Protein 4EEK (pdb70)

Sequence (229 aa):
DAPFDAVLFDLDGVLVESEGIIAQQVWQSSSVLAERGLHLDLTTEIAMYFTGQRFDGVLAYLAQQHDFVPPPDFLDVLETRFNAAMTGVTAIEEGAAETLRALRAAGVPFAIGSNSERRGRLHLLKLRRVAGLTELAGEHIYDPSWVGGRGKPHPDLYTFAAQQLGILPEERCVVIEDSVTGGAAGLAAGATLWGLLVPGHPHPDGAAALSSRLGAARVLTSHAEELRAALAEAGLLTPA

Solvent-accessible surface area: 10591 Å² total; per-residue (Å²): 187,67,46,16,57,0,0,0,0,9,0,44,4,0,0,0,11,4,21,18,37,50,2,82,11,16,43,30,0,0,29,104,53,56,28,138,14,85,74,107,39,0,11,122,103,2,28,92,79,178,58,97,18,0,60,61,29,0,47,140,94,56,138,35,122,18,50,138,60,4,78,91,33,3,96,92,74,45,116,73,21,27,95,42,3,74,35,2,148,26,0,29,70,0,0,117,21,0,113,95,56,62,14,53,19,0,0,0,2,70,14,96,102,40,148,0,77,52,16,4,147,47,15,51,1,70,138,31,2,28,170,72,8,6,2,21,71,100,24,79,52,117,10,17,72,76,39,38,0,0,57,36,0,0,112,76,31,68,30,117,22,103,77,0,0,0,0,1,4,10,48,62,1,0,23,0,0,55,67,10,36,8,41,1,10,0,0,22,14,96,84,45,39,30,72,48,39,49,58,38,0,60,203,60,40,13,71,86,35,1,72,39,2,62,71,0,52,59,2,0,10,140,15,67,24,21,118,98,154

Structure (mmCIF, N/CA/C/O backbone):
data_4EEK
#
_entry.id   4EEK
#
_cell.length_a   55.537
_cell.length_b   55.537
_cell.length_c   273.094
_cell.angle_alpha   90.00
_cell.angle_beta   90.00
_cell.angle_gamma   120.00
#
_symmetry.space_group_name_H-M   'P 65 2 2'
#
loop_
_entity.id
_entity.type
_entity.pdbx_description
1 polymer 'Beta-phosphoglucomutase-related protein'
2 non-polymer 'PHOSPHATE ION'
3 non-polymer 'SODIUM ION'
4 water water
#
loop_
_atom_site.group_PDB
_atom_site.id
_atom_site.type_symbol
_atom_site.label_atom_id
_atom_site.label_alt_id
_atom_site.label_comp_id
_atom_site.label_asym_id
_atom_site.label_entity_id
_atom_site.label_seq_id
_atom_site.pdbx_PDB_ins_code
_atom_site.Cartn_x
_atom_site.Cartn_y
_atom_site.Cartn_z
_atom_site.occupancy
_atom_site.B_iso_or_equiv
_atom_site.auth_seq_id
_atom_site.auth_comp_id
_atom_site.auth_asym_id
_atom_site.auth_atom_id
_atom_site.pdbx_PDB_model_num
ATOM 1 N N . ASP A 1 25 ? 6.922 17.767 -0.687 1.00 73.77 3 ASP A N 1
ATOM 2 C CA . ASP A 1 25 ? 5.793 16.790 -0.728 1.00 93.56 3 ASP A CA 1
ATOM 3 C C . ASP A 1 25 ? 4.511 17.359 -0.117 1.00 69.54 3 ASP A C 1
ATOM 4 O O . ASP A 1 25 ? 4.279 17.230 1.084 1.00 87.34 3 ASP A O 1
ATOM 9 N N . ALA A 1 26 ? 3.685 17.989 -0.946 1.00 66.82 4 ALA A N 1
ATOM 10 C CA . ALA A 1 26 ? 2.383 18.480 -0.505 1.00 36.92 4 ALA A CA 1
ATOM 11 C C . ALA A 1 26 ? 1.343 17.511 -1.051 1.00 30.90 4 ALA A C 1
ATOM 12 O O . ALA A 1 26 ? 1.071 17.520 -2.256 1.00 40.30 4 ALA A O 1
ATOM 14 N N . PRO A 1 27 ? 0.772 16.656 -0.174 1.00 42.84 5 PRO A N 1
ATOM 15 C CA . PRO A 1 27 ? -0.047 15.546 -0.692 1.00 47.41 5 PRO A CA 1
ATOM 16 C C . PRO A 1 27 ? -1.394 15.969 -1.292 1.00 49.40 5 PRO A C 1
ATOM 17 O O . PRO A 1 27 ? -1.842 15.347 -2.277 1.00 37.71 5 PRO A O 1
ATOM 21 N N . PHE A 1 28 ? -2.012 17.016 -0.722 1.00 37.62 6 PHE A N 1
ATOM 22 C CA . PHE A 1 28 ? -3.411 17.377 -1.046 1.00 27.38 6 PHE A CA 1
ATOM 23 C C . PHE A 1 28 ? -3.694 18.809 -1.473 1.00 29.60 6 PHE A C 1
ATOM 24 O O . PHE A 1 28 ? -3.096 19.767 -0.960 1.00 36.90 6 PHE A O 1
ATOM 32 N N . ASP A 1 29 ? -4.680 18.923 -2.356 1.00 26.61 7 ASP A N 1
ATOM 33 C CA . ASP A 1 29 ? -5.171 20.206 -2.859 1.00 25.07 7 ASP A CA 1
ATOM 34 C C . ASP A 1 29 ? -6.557 20.537 -2.277 1.00 42.35 7 ASP A C 1
ATOM 35 O O . ASP A 1 29 ? -7.034 21.669 -2.409 1.00 34.12 7 ASP A O 1
ATOM 40 N N . ALA A 1 30 ? -7.242 19.555 -1.681 1.00 26.18 8 ALA A N 1
ATOM 41 C CA . ALA A 1 30 ? -8.639 19.799 -1.281 1.00 21.03 8 ALA A CA 1
ATOM 42 C C . ALA A 1 30 ? -9.094 18.725 -0.300 1.00 20.20 8 ALA A C 1
ATOM 43 O O . ALA A 1 30 ? -8.465 17.642 -0.222 1.00 24.31 8 ALA A O 1
ATOM 45 N N . VAL A 1 31 ? -10.136 19.047 0.441 1.00 22.07 9 VAL A N 1
ATOM 46 C CA . VAL A 1 31 ? -10.705 18.094 1.425 1.00 21.06 9 VAL A CA 1
ATOM 47 C C . VAL A 1 31 ? -12.121 17.770 0.992 1.00 21.08 9 VAL A C 1
ATOM 48 O O . VAL A 1 31 ? -12.899 18.671 0.683 1.00 21.07 9 VAL A O 1
ATOM 52 N N . LEU A 1 32 ? -12.457 16.471 0.951 1.00 18.96 10 LEU A N 1
ATOM 53 C CA . LEU A 1 32 ? -13.830 16.071 0.669 1.00 20.03 10 LEU A CA 1
ATOM 54 C C . LEU A 1 32 ? -14.434 15.437 1.930 1.00 18.00 10 LEU A C 1
ATOM 55 O O . LEU A 1 32 ? -13.900 14.468 2.465 1.00 21.18 10 LEU A O 1
ATOM 60 N N . PHE A 1 33 ? -15.524 16.012 2.398 1.00 16.97 11 PHE A N 1
ATOM 61 C CA . PHE A 1 33 ? -16.157 15.605 3.671 1.00 20.71 11 PHE A CA 1
ATOM 62 C C . PHE A 1 33 ? -17.367 14.722 3.465 1.00 18.04 11 PHE A C 1
ATOM 63 O O . PHE A 1 33 ? -18.292 15.080 2.746 1.00 17.86 11 PHE A O 1
ATOM 71 N N . ASP A 1 34 ? -17.400 13.622 4.216 1.00 17.99 12 ASP A N 1
ATOM 72 C CA . ASP A 1 34 ? -18.660 12.965 4.541 1.00 17.93 12 ASP A CA 1
ATOM 73 C C . ASP A 1 34 ? -19.578 13.874 5.346 1.00 17.58 12 ASP A C 1
ATOM 74 O O . ASP A 1 34 ? -19.101 14.803 6.032 1.00 19.45 12 ASP A O 1
ATOM 79 N N . LEU A 1 35 ? -20.893 13.646 5.270 1.00 18.45 13 LEU A N 1
ATOM 80 C CA . LEU A 1 35 ? -21.816 14.392 6.128 1.00 17.54 13 LEU A CA 1
ATOM 81 C C . LEU A 1 35 ? -22.163 13.671 7.432 1.00 19.20 13 LEU A C 1
ATOM 82 O O . LEU A 1 35 ? -21.786 14.119 8.529 1.00 19.35 13 LEU A O 1
ATOM 87 N N . ASP A 1 36 ? -22.926 12.583 7.346 1.00 18.56 14 ASP A N 1
ATOM 88 C CA . ASP A 1 36 ? -23.422 11.911 8.542 1.00 17.74 14 ASP A CA 1
ATOM 89 C C . ASP A 1 36 ? -22.330 11.239 9.362 1.00 18.97 14 ASP A C 1
ATOM 90 O O . ASP A 1 36 ? -21.666 10.298 8.902 1.00 18.90 14 ASP A O 1
ATOM 95 N N . GLY A 1 37 ? -22.150 11.733 10.589 1.00 20.02 15 GLY A N 1
ATOM 96 C CA . GLY A 1 37 ? -21.151 11.185 11.495 1.00 20.28 15 GLY A CA 1
ATOM 97 C C . GLY A 1 37 ? -19.844 11.950 11.515 1.00 21.34 15 GLY A C 1
ATOM 98 O O . GLY A 1 37 ? -19.012 11.744 12.390 1.00 22.25 15 GLY A O 1
ATOM 99 N N . VAL A 1 38 ? -19.662 12.839 10.532 1.00 18.97 16 VAL A N 1
ATOM 100 C CA . VAL A 1 38 ? -18.399 13.577 10.378 1.00 19.22 16 VAL A CA 1
ATOM 101 C C . VAL A 1 38 ? -18.689 15.048 10.581 1.00 20.86 16 VAL A C 1
ATOM 102 O O . VAL A 1 38 ? -17.977 15.715 11.364 1.00 22.38 16 VAL A O 1
ATOM 106 N N . LEU A 1 39 ? -19.720 15.568 9.904 1.00 18.73 17 LEU A N 1
ATOM 107 C CA . LEU A 1 39 ? -20.136 16.971 10.150 1.00 18.05 17 LEU A CA 1
ATOM 108 C C . LEU A 1 39 ? -21.387 17.091 11.018 1.00 22.29 17 LEU A C 1
ATOM 109 O O . LEU A 1 39 ? -21.516 18.052 11.817 1.00 23.00 17 LEU A O 1
ATOM 114 N N . VAL A 1 40 ? -22.345 16.166 10.869 1.00 20.27 18 VAL A N 1
ATOM 115 C CA . VAL A 1 40 ? -23.554 16.224 11.671 1.00 21.47 18 VAL A CA 1
ATOM 116 C C . VAL A 1 40 ? -23.790 14.893 12.352 1.00 20.95 18 VAL A C 1
ATOM 117 O O . VAL A 1 40 ? -23.372 13.832 11.846 1.00 21.17 18 VAL A O 1
ATOM 121 N N . GLU A 1 41 ? -24.493 14.965 13.478 1.00 21.91 19 GLU A N 1
ATOM 122 C CA . GLU A 1 41 ? -24.839 13.758 14.237 1.00 25.31 19 GLU A CA 1
ATOM 123 C C . GLU A 1 41 ? -26.280 13.390 13.901 1.00 24.99 19 GLU A C 1
ATOM 124 O O . GLU A 1 41 ? -27.217 14.122 14.239 1.00 28.04 19 GLU A O 1
ATOM 130 N N . SER A 1 42 ? -26.449 12.298 13.150 1.00 25.07 20 SER A N 1
ATOM 131 C CA . SER A 1 42 ? -27.779 11.800 12.817 1.00 26.58 20 SER A CA 1
ATOM 132 C C . SER A 1 42 ? -27.989 10.332 13.258 1.00 25.90 20 SER A C 1
ATOM 133 O O . SER A 1 42 ? -29.094 9.976 13.620 1.00 29.73 20 SER A O 1
ATOM 136 N N . GLU A 1 43 ? -26.960 9.493 13.198 1.00 25.72 21 GLU A N 1
ATOM 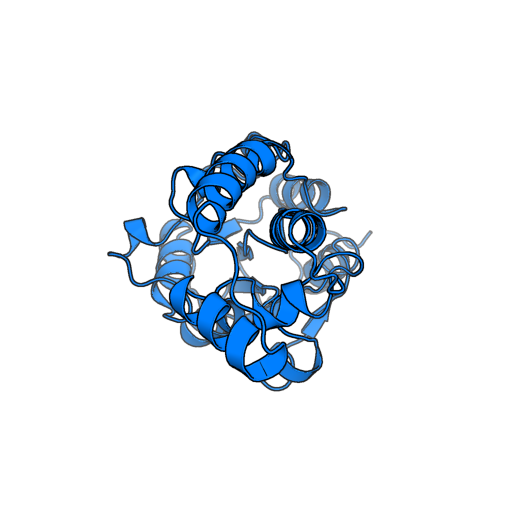137 C CA . GLU A 1 43 ? -27.166 8.031 13.430 1.00 22.77 21 GLU A CA 1
ATOM 138 C C . GLU A 1 43 ? -27.599 7.802 14.886 1.00 27.80 21 GLU A C 1
ATOM 139 O O . GLU A 1 43 ? -28.424 6.909 15.166 1.00 27.94 21 GLU A O 1
ATOM 145 N N . GLY A 1 44 ? -27.046 8.594 15.805 1.00 28.10 22 GLY A N 1
ATOM 146 C CA . GLY A 1 44 ? -27.418 8.471 17.226 1.00 34.05 22 GLY A CA 1
ATOM 147 C C . GLY A 1 44 ? -28.870 8.841 17.474 1.00 34.46 22 GLY A C 1
ATOM 148 O O . GLY A 1 44 ? -29.591 8.179 18.230 1.00 30.18 22 GLY A O 1
ATOM 149 N N . ILE A 1 45 ? -29.320 9.903 16.828 1.00 27.26 23 ILE A N 1
ATOM 150 C CA . ILE A 1 45 ? -30.716 10.340 16.914 1.00 26.38 23 ILE A CA 1
ATOM 151 C C . ILE A 1 45 ? -31.691 9.282 16.355 1.00 33.83 23 ILE A C 1
ATOM 152 O O . ILE A 1 45 ? -32.758 9.029 16.938 1.00 29.68 23 ILE A O 1
ATOM 157 N N . ILE A 1 46 ? -31.327 8.691 15.219 1.00 28.72 24 ILE A N 1
ATOM 158 C CA . ILE A 1 46 ? -32.157 7.665 14.587 1.00 25.14 24 ILE A CA 1
ATOM 159 C C . ILE A 1 46 ? -32.215 6.429 15.508 1.00 26.22 24 ILE A C 1
ATOM 160 O O . ILE A 1 46 ? -33.296 5.861 15.709 1.00 27.72 24 ILE A O 1
ATOM 165 N N . ALA A 1 47 ? -31.066 6.060 16.077 1.00 28.47 25 ALA A N 1
ATOM 166 C CA . ALA A 1 47 ? -30.994 4.911 17.006 1.00 26.97 25 ALA A CA 1
ATOM 167 C C . ALA A 1 47 ? -31.920 5.133 18.199 1.00 29.43 25 ALA A C 1
ATOM 168 O O . ALA A 1 47 ? -32.663 4.224 18.601 1.00 30.34 25 ALA A O 1
ATOM 170 N N . GLN A 1 48 ? -31.930 6.345 18.759 1.00 27.12 26 GLN A N 1
ATOM 171 C CA A GLN A 1 48 ? -32.829 6.655 19.873 0.50 27.19 26 GLN A CA 1
ATOM 172 C CA B GLN A 1 48 ? -32.819 6.625 19.873 0.50 27.04 26 GLN A CA 1
ATOM 173 C C . GLN A 1 48 ? -34.302 6.483 19.524 1.00 29.16 26 GLN A C 1
ATOM 174 O O . GLN A 1 48 ? -35.095 6.052 20.364 1.00 29.23 26 GLN A O 1
ATOM 185 N N . VAL A 1 49 ? -34.687 6.840 18.297 1.00 28.61 27 VAL A N 1
ATOM 186 C CA . VAL A 1 49 ? -36.078 6.664 17.866 1.00 26.08 27 VAL A CA 1
ATOM 187 C C . VAL A 1 49 ? -36.469 5.168 17.834 1.00 26.71 27 VAL A C 1
ATOM 188 O O . VAL A 1 49 ? -37.512 4.787 18.371 1.00 31.64 27 VAL A O 1
ATOM 192 N N . TRP A 1 50 ? -35.636 4.351 17.197 1.00 31.75 28 TRP A N 1
ATOM 193 C CA . TRP A 1 50 ? -35.847 2.891 17.205 1.00 27.09 28 TRP A CA 1
ATOM 194 C C . TRP A 1 50 ? -35.999 2.413 18.620 1.00 30.28 28 TRP A C 1
ATOM 195 O O . TRP A 1 50 ? -36.946 1.680 18.928 1.00 29.31 28 TRP A O 1
ATOM 206 N N . GLN A 1 51 ? -35.083 2.833 19.495 1.00 26.00 29 GLN A N 1
ATOM 207 C CA . GLN A 1 51 ? -35.038 2.332 20.880 1.00 26.75 29 GLN A CA 1
ATOM 208 C C . GLN A 1 51 ? -36.327 2.671 21.618 1.00 26.80 29 GLN A C 1
ATOM 209 O O . GLN A 1 51 ? -36.896 1.828 22.315 1.00 28.37 29 GLN A O 1
ATOM 215 N N . SER A 1 52 ? -36.827 3.896 21.453 1.00 28.45 30 SER A N 1
ATOM 216 C CA A SER A 1 52 ? -38.031 4.301 22.172 0.55 31.77 30 SER A CA 1
ATOM 217 C CA B SER A 1 52 ? -38.035 4.329 22.153 0.15 28.42 30 SER A CA 1
ATOM 218 C CA C SER A 1 52 ? -38.036 4.327 22.152 0.30 29.00 30 SER A CA 1
ATOM 219 C C . SER A 1 52 ? -39.300 3.690 21.586 1.00 27.41 30 SER A C 1
ATOM 220 O O . SER A 1 52 ? -40.168 3.244 22.327 1.00 31.26 30 SER A O 1
ATOM 227 N N . VAL A 1 53 ? -39.406 3.638 20.266 1.00 31.52 31 VAL A N 1
ATOM 228 C CA . VAL A 1 53 ? -40.598 3.035 19.681 1.00 28.92 31 VAL A CA 1
ATOM 229 C C . VAL A 1 53 ? -40.692 1.552 20.091 1.00 34.91 31 VAL A C 1
ATOM 230 O O . VAL A 1 53 ? -41.767 1.066 20.467 1.00 32.10 31 VAL A O 1
ATOM 234 N N . LEU A 1 54 ? -39.567 0.850 20.046 1.00 31.36 32 LEU A N 1
ATOM 235 C CA . LEU A 1 54 ? -39.547 -0.571 20.459 1.00 25.92 32 LEU A CA 1
ATOM 236 C C . LEU A 1 54 ? -39.832 -0.722 21.944 1.00 27.85 32 LEU A C 1
ATOM 237 O O . LEU A 1 54 ? -40.607 -1.618 22.316 1.00 28.75 32 LEU A O 1
ATOM 242 N N . ALA A 1 55 ? -39.221 0.127 22.785 1.00 26.42 33 ALA A N 1
ATOM 243 C CA . ALA A 1 55 ? -39.366 0.020 24.247 1.00 29.72 33 ALA A CA 1
ATOM 244 C C . ALA A 1 55 ? -40.830 0.178 24.629 1.00 34.13 33 ALA A C 1
ATOM 245 O O . ALA A 1 55 ? -41.346 -0.544 25.493 1.00 35.38 33 ALA A O 1
ATOM 247 N N . GLU A 1 56 ? -41.506 1.110 23.964 1.00 35.00 34 GLU A N 1
ATOM 248 C CA . GLU A 1 56 ? -42.921 1.328 24.234 1.00 35.92 34 GLU A CA 1
ATOM 249 C C . GLU A 1 56 ? -43.730 0.075 23.951 1.00 39.82 34 GLU A C 1
ATOM 250 O O . GLU A 1 56 ? -44.787 -0.122 24.544 1.00 37.78 34 GLU A O 1
ATOM 256 N N . ARG A 1 57 ? -43.220 -0.763 23.050 1.00 31.77 35 ARG A N 1
ATOM 257 C CA . ARG A 1 57 ? -43.929 -1.963 22.613 1.00 29.84 35 ARG A CA 1
ATOM 258 C C . ARG A 1 57 ? -43.378 -3.249 23.228 1.00 27.44 35 ARG A C 1
ATOM 259 O O . ARG A 1 57 ? -43.736 -4.348 22.804 1.00 36.09 35 ARG A O 1
ATOM 267 N N . GLY A 1 58 ? -42.558 -3.080 24.256 1.00 30.65 36 GLY A N 1
ATOM 268 C CA . GLY A 1 58 ? -42.160 -4.197 25.097 1.00 35.69 36 GLY A CA 1
ATOM 269 C C . GLY A 1 58 ? -40.733 -4.657 24.924 1.00 31.00 36 GLY A C 1
ATOM 270 O O . GLY A 1 58 ? -40.209 -5.350 25.793 1.00 27.53 36 GLY A O 1
ATOM 271 N N . LEU A 1 59 ? -40.081 -4.275 23.824 1.00 27.11 37 LEU A N 1
ATOM 272 C CA . LEU A 1 59 ? -38.714 -4.761 23.604 1.00 23.14 37 LEU A CA 1
ATOM 273 C C . LEU A 1 59 ? -37.691 -3.664 23.882 1.00 28.57 37 LEU A C 1
ATOM 274 O O . LEU A 1 59 ? -37.733 -2.585 23.276 1.00 27.40 37 LEU A O 1
ATOM 279 N N . HIS A 1 60 ? -36.773 -3.973 24.777 1.00 22.49 38 HIS A N 1
ATOM 280 C CA . HIS A 1 60 ? -35.758 -3.033 25.283 1.00 23.82 38 HIS A CA 1
ATOM 281 C C . HIS A 1 60 ? -34.378 -3.399 24.846 1.00 24.18 38 HIS A C 1
ATOM 282 O O . HIS A 1 60 ? -33.756 -4.290 25.411 1.00 24.42 38 HIS A O 1
ATOM 289 N N . LEU A 1 61 ? -33.884 -2.712 23.805 1.00 24.11 39 LEU A N 1
ATOM 290 C CA . LEU A 1 61 ? -32.541 -2.976 23.273 1.00 22.46 39 LEU A CA 1
ATOM 291 C C . LEU A 1 61 ? -31.621 -1.811 23.552 1.00 23.81 39 LEU A C 1
ATOM 292 O O . LEU A 1 61 ? -32.095 -0.680 23.665 1.00 28.88 39 LEU A O 1
ATOM 297 N N . ASP A 1 62 ? -30.328 -2.083 23.602 1.00 22.81 40 ASP A N 1
ATOM 298 C CA . ASP A 1 62 ? -29.369 -1.001 23.857 1.00 24.32 40 ASP A CA 1
ATOM 299 C C . ASP A 1 62 ? -29.029 -0.300 22.559 1.00 29.53 40 ASP A C 1
ATOM 300 O O . ASP A 1 62 ? -29.148 -0.858 21.459 1.00 25.66 40 ASP A O 1
ATOM 305 N N . LEU A 1 63 ? -28.639 0.965 22.694 1.00 24.09 41 LEU A N 1
ATOM 306 C CA . LEU A 1 63 ? -28.367 1.792 21.543 1.00 24.41 41 LEU A CA 1
ATOM 307 C C . LEU A 1 63 ? -27.229 1.282 20.674 1.00 25.70 41 LEU A C 1
ATOM 308 O O . LEU A 1 63 ? -27.225 1.549 19.475 1.00 30.09 41 LEU A O 1
ATOM 313 N N . THR A 1 64 ? -26.264 0.567 21.225 1.00 27.82 42 THR A N 1
ATOM 314 C CA A THR A 1 64 ? -25.190 0.039 20.383 0.50 31.06 42 THR A CA 1
ATOM 315 C CA B THR A 1 64 ? -25.181 0.013 20.400 0.50 29.67 42 THR A CA 1
ATOM 316 C C . THR A 1 64 ? -25.698 -1.074 19.461 1.00 26.58 42 THR A C 1
ATOM 317 O O . THR A 1 64 ? -25.360 -1.108 18.282 1.00 25.86 42 THR A O 1
ATOM 324 N N . GLU A 1 65 ? -26.515 -1.980 19.988 1.00 25.73 43 GLU A N 1
ATOM 325 C CA . GLU A 1 65 ? -27.125 -2.978 19.110 1.00 22.61 43 GLU A CA 1
ATOM 326 C C . GLU A 1 65 ? -27.953 -2.337 18.007 1.00 24.45 43 GLU A C 1
ATOM 327 O O . GLU A 1 65 ? -27.903 -2.758 16.828 1.00 21.86 43 GLU A O 1
ATOM 333 N N . ILE A 1 66 ? -28.757 -1.333 18.366 1.00 22.19 44 ILE A N 1
ATOM 334 C CA . ILE A 1 66 ? -29.595 -0.663 17.391 1.00 21.69 44 ILE A CA 1
ATOM 335 C C . ILE A 1 66 ? -28.731 0.038 16.330 1.00 18.59 44 ILE A C 1
ATOM 336 O O . ILE A 1 66 ? -28.965 -0.097 15.133 1.00 21.72 44 ILE A O 1
ATOM 341 N N . ALA A 1 67 ? -27.732 0.781 16.777 1.00 25.29 45 ALA A N 1
ATOM 342 C CA . ALA A 1 67 ? -26.884 1.457 15.798 1.00 29.68 45 ALA A CA 1
ATOM 343 C C . ALA A 1 67 ? -26.217 0.443 14.865 1.00 25.04 45 ALA A C 1
ATOM 344 O O . ALA A 1 67 ? -26.170 0.644 13.647 1.00 28.08 45 ALA A O 1
ATOM 346 N N . MET A 1 68 ? -25.702 -0.636 15.427 1.00 26.47 46 MET A N 1
ATOM 347 C CA . MET A 1 68 ? -24.993 -1.639 14.641 1.00 27.98 46 MET A CA 1
ATOM 348 C C . MET A 1 68 ? -25.860 -2.326 13.576 1.00 31.54 46 MET A C 1
ATOM 349 O O . MET A 1 68 ? -25.441 -2.502 12.419 1.00 28.53 46 MET A O 1
ATOM 354 N N . TYR A 1 69 ? -27.069 -2.711 13.962 1.00 25.41 47 TYR A N 1
ATOM 355 C CA . TYR A 1 69 ? -27.882 -3.595 13.146 1.00 24.97 47 TYR A CA 1
ATOM 356 C C . TYR A 1 69 ? -29.098 -2.972 12.481 1.00 31.72 47 TYR A C 1
ATOM 357 O O . TYR A 1 69 ? -29.560 -3.488 11.471 1.00 36.34 47 TYR A O 1
ATOM 366 N N . PHE A 1 70 ? -29.610 -1.866 13.015 1.00 25.15 48 PHE A N 1
ATOM 367 C CA . PHE A 1 70 ? -30.866 -1.299 12.520 1.00 29.35 48 PHE A CA 1
ATOM 368 C C . PHE A 1 70 ? -30.603 -0.127 11.563 1.00 32.67 48 PHE A C 1
ATOM 369 O O . PHE A 1 70 ? -31.279 0.029 10.553 1.00 38.02 48 PHE A O 1
ATOM 377 N N . THR A 1 71 ? -29.611 0.689 11.893 1.00 35.25 49 THR A N 1
ATOM 378 C CA . THR A 1 71 ? -29.350 1.892 11.118 1.00 41.83 49 THR A CA 1
ATOM 379 C C . THR A 1 71 ? -28.839 1.502 9.732 1.00 42.01 49 THR A C 1
ATOM 380 O O . THR A 1 71 ? -27.995 0.617 9.593 1.00 51.86 49 THR A O 1
ATOM 384 N N . GLY A 1 72 ? -29.388 2.132 8.697 1.00 41.44 50 GLY A N 1
ATOM 385 C CA . GLY A 1 72 ? -29.025 1.785 7.322 1.00 52.30 50 GLY A CA 1
ATOM 386 C C . GLY A 1 72 ? -29.447 0.390 6.894 1.00 63.68 50 GLY A C 1
ATOM 387 O O . GLY A 1 72 ? -28.769 -0.264 6.106 1.00 62.55 50 GLY A O 1
ATOM 388 N N . GLN A 1 73 ? -30.561 -0.109 7.422 1.00 58.56 51 GLN A N 1
ATOM 389 C CA . GLN A 1 73 ? -31.151 -1.390 7.000 1.00 41.19 51 GLN A CA 1
ATOM 390 C C . GLN A 1 73 ? -32.561 -1.129 6.504 1.00 38.19 51 GLN A C 1
ATOM 391 O O . GLN A 1 73 ? -33.238 -0.293 7.023 1.00 41.36 51 GLN A O 1
ATOM 397 N N . ARG A 1 74 ? -33.015 -1.887 5.527 1.00 36.78 52 ARG A N 1
ATOM 398 C CA . ARG A 1 74 ? -34.377 -1.776 5.059 1.00 40.01 52 ARG A CA 1
ATOM 399 C C . ARG A 1 74 ? -35.327 -2.248 6.111 1.00 54.20 52 ARG A C 1
ATOM 400 O O . ARG A 1 74 ? -34.984 -3.060 6.898 1.00 41.66 52 ARG A O 1
ATOM 408 N N . PHE A 1 75 ? -36.527 -1.718 6.096 1.00 40.71 53 PHE A N 1
ATOM 409 C CA . PHE 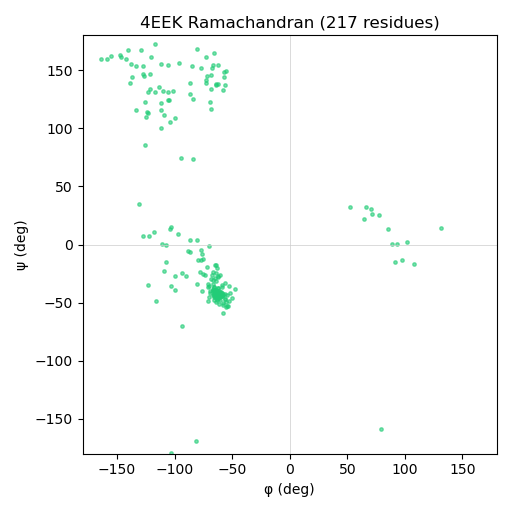A 1 75 ? -37.496 -1.981 7.158 1.00 45.51 53 PHE A CA 1
ATOM 410 C C . PHE A 1 75 ? -37.860 -3.473 7.287 1.00 64.23 53 PHE A C 1
ATOM 411 O O . PHE A 1 75 ? -37.855 -4.037 8.387 1.00 36.92 53 PHE A O 1
ATOM 419 N N . ASP A 1 76 ? -38.171 -4.115 6.168 1.00 41.30 54 ASP A N 1
ATOM 420 C CA . ASP A 1 76 ? -38.382 -5.566 6.162 1.00 44.88 54 ASP A CA 1
ATOM 421 C C . ASP A 1 76 ? -37.211 -6.314 6.790 1.00 40.12 54 ASP A C 1
ATOM 422 O O . ASP A 1 76 ? -37.402 -7.339 7.444 1.00 40.96 54 ASP A O 1
ATOM 427 N N . GLY A 1 77 ? -35.999 -5.810 6.587 1.00 33.45 55 GLY A N 1
ATOM 428 C CA . GLY A 1 77 ? -34.812 -6.437 7.148 1.00 32.61 55 GLY A CA 1
ATOM 429 C C . GLY A 1 77 ? -34.783 -6.280 8.668 1.00 34.67 55 GLY A C 1
ATOM 430 O O . GLY A 1 77 ? -34.385 -7.201 9.390 1.00 31.90 55 GLY A O 1
ATOM 431 N N . VAL A 1 78 ? -35.174 -5.099 9.154 1.00 30.53 56 VAL A N 1
ATOM 432 C CA . VAL A 1 78 ? -35.285 -4.896 10.609 1.00 28.94 56 VAL A CA 1
ATOM 433 C C . VAL A 1 78 ? -36.304 -5.885 11.202 1.00 34.44 56 VAL A C 1
ATOM 434 O O . VAL A 1 78 ? -36.049 -6.500 12.242 1.00 29.49 56 VAL A O 1
ATOM 438 N N . LEU A 1 79 ? -37.451 -6.050 10.539 1.00 29.49 57 LEU A N 1
ATOM 439 C CA . LEU A 1 79 ? -38.457 -6.995 11.022 1.00 29.86 57 LEU A CA 1
ATOM 440 C C . LEU A 1 79 ? -37.860 -8.398 11.092 1.00 30.18 57 LEU A C 1
ATOM 441 O O . LEU A 1 79 ? -38.059 -9.113 12.080 1.00 27.90 57 LEU A O 1
ATOM 446 N N . ALA A 1 80 ? -37.121 -8.797 10.062 1.00 28.68 58 ALA A N 1
ATOM 447 C CA . ALA A 1 80 ? -36.498 -10.133 10.057 1.00 31.10 58 ALA A CA 1
ATOM 448 C C . ALA A 1 80 ? -35.526 -10.319 11.214 1.00 29.84 58 ALA A C 1
ATOM 449 O O . ALA A 1 80 ? -35.465 -11.381 11.857 1.00 28.35 58 ALA A O 1
ATOM 451 N N . TYR A 1 81 ? -34.735 -9.278 11.452 1.00 29.03 59 TYR A N 1
ATOM 452 C CA . TYR A 1 81 ? -33.770 -9.280 12.533 1.00 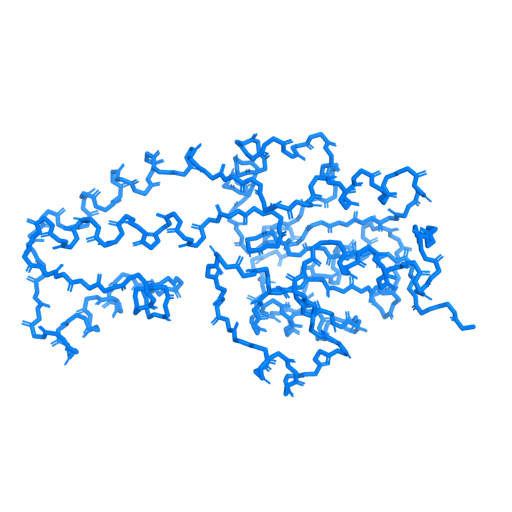26.71 59 TYR A CA 1
ATOM 453 C C . TYR A 1 81 ? -34.487 -9.414 13.875 1.00 22.65 59 TYR A C 1
ATOM 454 O O . TYR A 1 81 ? -34.078 -10.211 14.731 1.00 25.08 59 TYR A O 1
ATOM 463 N N . LEU A 1 82 ? -35.558 -8.650 14.048 1.00 23.84 60 LEU A N 1
ATOM 464 C CA . LEU A 1 82 ? -36.302 -8.668 15.306 1.00 22.53 60 LEU A CA 1
ATOM 465 C C . LEU A 1 82 ? -36.860 -10.062 15.562 1.00 23.83 60 LEU A C 1
ATOM 466 O O . LEU A 1 82 ? -36.843 -10.541 16.697 1.00 23.29 60 LEU A O 1
ATOM 471 N N . ALA A 1 83 ? -37.345 -10.693 14.500 1.00 25.57 61 ALA A N 1
ATOM 472 C CA . ALA A 1 83 ? -37.932 -12.034 14.629 1.00 25.58 61 ALA A CA 1
ATOM 473 C C . ALA A 1 83 ? -36.832 -13.063 14.918 1.00 24.55 61 ALA A C 1
ATOM 474 O O . ALA A 1 83 ? -36.948 -13.857 15.865 1.00 31.71 61 ALA A O 1
ATOM 476 N N . GLN A 1 84 ? -35.749 -13.026 14.136 1.00 25.83 62 GLN A N 1
ATOM 477 C CA . GLN A 1 84 ? -34.671 -14.006 14.241 1.00 26.15 62 GLN A CA 1
ATOM 478 C C . GLN A 1 84 ? -33.860 -13.855 15.527 1.00 27.46 62 GLN A C 1
ATOM 479 O O . GLN A 1 84 ? -33.543 -14.835 16.206 1.00 30.60 62 GLN A O 1
ATOM 485 N N . GLN A 1 85 ? -33.508 -12.617 15.864 1.00 25.30 63 GLN A N 1
ATOM 486 C CA . GLN A 1 85 ? -32.633 -12.367 17.000 1.00 25.30 63 GLN A CA 1
ATOM 487 C C . GLN A 1 85 ? -33.381 -12.181 18.302 1.00 22.44 63 GLN A C 1
ATOM 488 O O . GLN A 1 85 ? -32.822 -12.409 19.368 1.00 28.64 63 GLN A O 1
ATOM 494 N N . HIS A 1 86 ? -34.631 -11.718 18.229 1.00 23.71 64 HIS A N 1
ATOM 495 C CA . HIS A 1 86 ? -35.353 -11.390 19.456 1.00 24.44 64 HIS A CA 1
ATOM 496 C C . HIS A 1 86 ? -36.718 -12.026 19.610 1.00 23.25 64 HIS A C 1
ATOM 497 O O . HIS A 1 86 ? -37.433 -11.672 20.540 1.00 23.17 64 HIS A O 1
ATOM 504 N N . ASP A 1 87 ? -37.077 -12.931 18.707 1.00 25.38 65 ASP A N 1
ATOM 505 C CA . ASP A 1 87 ? -38.399 -13.606 18.761 1.00 25.29 65 ASP A CA 1
ATOM 506 C C . ASP A 1 87 ? -39.517 -12.599 18.861 1.00 32.29 65 ASP A C 1
ATOM 507 O O . ASP A 1 87 ? -40.552 -12.845 19.482 1.00 25.79 65 ASP A O 1
ATOM 512 N N . PHE A 1 88 ? -39.319 -11.442 18.245 1.00 24.24 66 PHE A N 1
ATOM 513 C CA . PHE A 1 88 ? -40.256 -10.348 18.427 1.00 21.85 66 PHE A CA 1
ATOM 514 C C . PHE A 1 88 ? -40.860 -9.890 17.110 1.00 29.52 66 PHE A C 1
ATOM 515 O O . PHE A 1 88 ? -40.149 -9.736 16.117 1.00 27.79 66 PHE A O 1
ATOM 523 N N . VAL A 1 89 ? -42.185 -9.708 17.123 1.00 25.97 67 VAL A N 1
ATOM 524 C CA . VAL A 1 89 ? -42.934 -9.178 15.977 1.00 25.73 67 VAL A CA 1
ATOM 525 C C . VAL A 1 89 ? -43.697 -7.937 16.445 1.00 28.95 67 VAL A C 1
ATOM 526 O O . VAL A 1 89 ? -44.587 -8.004 17.281 1.00 30.30 67 VAL A O 1
ATOM 530 N N . PRO A 1 90 ? -43.314 -6.765 15.928 1.00 31.05 68 PRO A N 1
ATOM 531 C CA . PRO A 1 90 ? -43.949 -5.528 16.376 1.00 29.48 68 PRO A CA 1
ATOM 532 C C . PRO A 1 90 ? -45.426 -5.454 15.962 1.00 32.21 68 PRO A C 1
ATOM 533 O O . PRO A 1 90 ? -45.830 -6.105 14.994 1.00 36.56 68 PRO A O 1
ATOM 537 N N . PRO A 1 91 ? -46.219 -4.690 16.713 1.00 35.22 69 PRO A N 1
ATOM 538 C CA . PRO A 1 91 ? -47.645 -4.457 16.452 1.00 35.95 69 PRO A CA 1
ATOM 539 C C . PRO A 1 91 ? -47.885 -3.682 15.158 1.00 51.85 69 PRO A C 1
ATOM 540 O O . PRO A 1 91 ? -46.946 -3.104 14.603 1.00 41.87 69 PRO A O 1
ATOM 544 N N . PRO A 1 92 ? -49.138 -3.685 14.665 1.00 56.66 70 PRO A N 1
ATOM 545 C CA . PRO A 1 92 ? -49.490 -3.086 13.371 1.00 55.14 70 PRO A CA 1
ATOM 546 C C . PRO A 1 92 ? -49.013 -1.636 13.224 1.00 37.44 70 PRO A C 1
ATOM 547 O O . PRO A 1 92 ? -48.490 -1.265 12.167 1.00 51.45 70 PRO A O 1
ATOM 551 N N . ASP A 1 93 ? -49.155 -0.849 14.288 1.00 41.89 71 ASP A N 1
ATOM 552 C CA . ASP A 1 93 ? -48.810 0.572 14.247 1.00 46.40 71 ASP A CA 1
ATOM 553 C C . ASP A 1 93 ? -47.304 0.868 14.143 1.00 52.05 71 ASP A C 1
ATOM 554 O O . ASP A 1 93 ? -46.914 2.033 14.071 1.00 50.66 71 ASP A O 1
ATOM 559 N N . PHE A 1 94 ? -46.464 -0.170 14.120 1.00 47.52 72 PHE A N 1
ATOM 560 C CA . PHE A 1 94 ? -45.000 0.023 14.163 1.00 48.71 72 PHE A CA 1
ATOM 561 C C . PHE A 1 94 ? -44.470 0.956 13.057 1.00 51.45 72 PHE A C 1
ATOM 562 O O . PHE A 1 94 ? -43.748 1.924 13.336 1.00 38.00 72 PHE A O 1
ATOM 570 N N . LEU A 1 95 ? -44.819 0.657 11.807 1.00 48.34 73 LEU A N 1
ATOM 571 C CA . LEU A 1 95 ? -44.385 1.466 10.666 1.00 51.52 73 LEU A CA 1
ATOM 572 C C . LEU A 1 95 ? -44.830 2.925 10.781 1.00 53.68 73 LEU A C 1
ATOM 573 O O . LEU A 1 95 ? -44.023 3.841 10.627 1.00 50.74 73 LEU A O 1
ATOM 578 N N . ASP A 1 96 ? -46.115 3.129 11.057 1.00 47.81 74 ASP A N 1
ATOM 579 C CA . ASP A 1 96 ? -46.691 4.470 11.177 1.00 66.39 74 ASP A CA 1
ATOM 580 C C . ASP A 1 96 ? -45.991 5.302 12.239 1.00 64.32 74 ASP A C 1
ATOM 581 O O . ASP A 1 96 ? -45.574 6.434 11.980 1.00 51.46 74 ASP A O 1
ATOM 586 N N . VAL A 1 97 ? -45.881 4.746 13.442 1.00 46.90 75 VAL A N 1
ATOM 587 C CA . VAL A 1 97 ? -45.267 5.467 14.552 1.00 50.33 75 VAL A CA 1
ATOM 588 C C . VAL A 1 97 ? -43.787 5.785 14.304 1.00 62.39 75 VAL A C 1
ATOM 589 O O . VAL A 1 97 ? -43.338 6.896 14.586 1.00 41.08 75 VAL A O 1
ATOM 593 N N . LEU A 1 98 ? -43.032 4.828 13.765 1.00 45.39 76 LEU A N 1
ATOM 594 C CA . LEU A 1 98 ? -41.635 5.089 13.440 1.00 41.80 76 LEU A CA 1
ATOM 595 C C . LEU A 1 98 ? -41.549 6.299 12.518 1.00 58.46 76 LEU A C 1
ATOM 596 O O . LEU A 1 98 ? -40.767 7.219 12.753 1.00 46.44 76 LEU A O 1
ATOM 601 N N . GLU A 1 99 ? -42.349 6.288 11.457 1.00 49.78 77 GLU A N 1
ATOM 602 C CA . GLU A 1 99 ? -42.297 7.370 10.482 1.00 52.28 77 GLU A CA 1
ATOM 603 C C . GLU A 1 99 ? -42.662 8.695 11.137 1.00 42.63 77 GLU A C 1
ATOM 604 O O . GLU A 1 99 ? -41.914 9.670 11.047 1.00 62.51 77 GLU A O 1
ATOM 610 N N . THR A 1 100 ? -43.789 8.726 11.829 1.00 47.77 78 THR A N 1
ATOM 611 C CA . THR A 1 100 ? -44.150 9.927 12.566 1.00 56.74 78 THR A CA 1
ATOM 612 C C . THR A 1 100 ? -42.968 10.447 13.388 1.00 62.78 78 THR A C 1
ATOM 613 O O . THR A 1 100 ? -42.746 11.652 13.480 1.00 53.44 78 THR A O 1
ATOM 617 N N . ARG A 1 101 ? -42.182 9.550 13.971 1.00 48.37 79 ARG A N 1
ATOM 618 C CA . ARG A 1 101 ? -41.140 10.019 14.881 1.00 42.00 79 ARG A CA 1
ATOM 619 C C . ARG A 1 101 ? -39.751 10.238 14.290 1.00 31.52 79 ARG A C 1
ATOM 620 O O . ARG A 1 101 ? -38.977 11.036 14.830 1.00 41.66 79 ARG A O 1
ATOM 628 N N . PHE A 1 102 ? -39.420 9.562 13.195 1.00 35.65 80 PHE A N 1
ATOM 629 C CA . PHE A 1 102 ? -38.151 9.859 12.535 1.00 34.18 80 PHE A CA 1
ATOM 630 C C . PHE A 1 102 ? -38.260 11.279 11.974 1.00 40.08 80 PHE A C 1
ATOM 631 O O . PHE A 1 102 ? -37.297 12.050 12.027 1.00 43.88 80 PHE A O 1
ATOM 639 N N . ASN A 1 103 ? -39.452 11.601 11.472 1.00 44.36 81 ASN A N 1
ATOM 640 C CA . ASN A 1 103 ? -39.761 12.928 10.922 1.00 60.77 81 ASN A CA 1
ATOM 641 C C . ASN A 1 103 ? -39.542 14.011 11.957 1.00 55.20 81 ASN A C 1
ATOM 642 O O . ASN A 1 103 ? -38.753 14.930 11.758 1.00 59.83 81 ASN A O 1
ATOM 647 N N . ALA A 1 104 ? -40.254 13.887 13.067 1.00 41.76 82 ALA A N 1
ATOM 648 C CA . ALA A 1 104 ? -40.085 14.798 14.185 1.00 38.13 82 ALA A CA 1
ATOM 649 C C . ALA A 1 104 ? -38.644 14.862 14.700 1.00 56.00 82 ALA A C 1
ATOM 650 O O . ALA A 1 104 ? -38.198 15.912 15.155 1.00 47.49 82 ALA A O 1
ATOM 652 N N . ALA A 1 105 ? -37.909 13.751 14.629 1.00 36.84 83 ALA A N 1
ATOM 653 C CA . ALA A 1 105 ? -36.567 13.712 15.216 1.00 45.02 83 ALA A CA 1
ATOM 654 C C . ALA A 1 105 ? -35.500 14.406 14.362 1.00 37.85 83 ALA A C 1
ATOM 655 O O . ALA A 1 105 ? -34.458 14.821 14.877 1.00 36.93 83 ALA A O 1
ATOM 657 N N . MET A 1 106 ? -35.756 14.519 13.063 1.00 39.83 84 MET A N 1
ATOM 658 C CA . MET A 1 106 ? -34.706 14.958 12.141 1.00 52.82 84 MET A CA 1
ATOM 659 C C . MET A 1 106 ? -34.329 16.413 12.414 1.00 41.67 84 MET A C 1
ATOM 660 O O . MET A 1 106 ? -33.203 16.844 12.136 1.00 35.35 84 MET A O 1
ATOM 665 N N . THR A 1 107 ? -35.263 17.139 13.022 1.00 38.47 85 THR A N 1
ATOM 666 C CA . THR A 1 107 ? -35.053 18.514 13.469 1.00 38.83 85 THR A CA 1
ATOM 667 C C . THR A 1 107 ? -34.015 18.619 14.570 1.00 34.58 85 THR A C 1
ATOM 668 O O . THR A 1 107 ? -33.512 19.717 14.870 1.00 38.46 85 THR A O 1
ATOM 672 N N . GLY A 1 108 ? -33.726 17.495 15.213 1.00 38.51 86 GLY A N 1
ATOM 673 C CA . GLY A 1 108 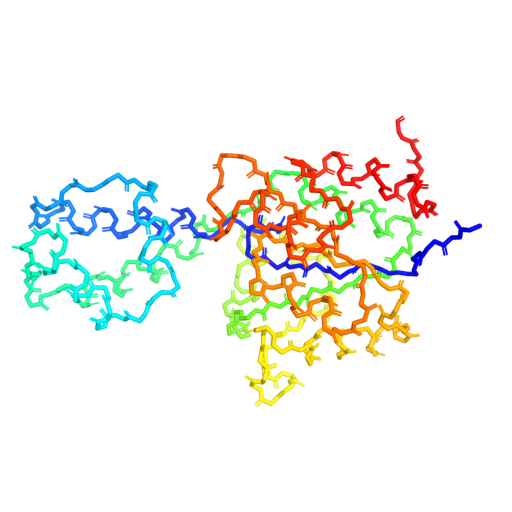? -32.856 17.502 16.383 1.00 33.32 86 GLY A CA 1
ATOM 674 C C . GLY A 1 108 ? -31.405 17.161 16.075 1.00 30.25 86 GLY A C 1
ATOM 675 O O . GLY A 1 108 ? -30.607 16.957 16.976 1.00 34.70 86 GLY A O 1
ATOM 676 N N . VAL A 1 109 ? -31.076 17.079 14.790 1.00 27.59 87 VAL A N 1
ATOM 677 C CA . VAL A 1 109 ? -29.713 16.810 14.388 1.00 25.83 87 VAL A CA 1
ATOM 678 C C . VAL A 1 109 ? -28.799 17.960 14.828 1.00 29.41 87 VAL A C 1
ATOM 679 O O . VAL A 1 109 ? -29.178 19.136 14.724 1.00 34.30 87 VAL A O 1
ATOM 683 N N . THR A 1 110 ? -27.618 17.607 15.331 1.00 23.87 88 THR A N 1
ATOM 684 C CA . THR A 1 110 ? -26.633 18.570 15.809 1.00 24.55 88 THR A CA 1
ATOM 685 C C . THR A 1 110 ? -25.315 18.476 15.061 1.00 25.76 88 THR A C 1
ATOM 686 O O . THR A 1 110 ? -25.022 17.470 14.389 1.00 22.36 88 THR A O 1
ATOM 690 N N . ALA A 1 111 ? -24.498 19.529 15.141 1.00 22.17 89 ALA A N 1
ATOM 691 C CA . ALA A 1 111 ? -23.178 19.475 14.571 1.00 26.48 89 ALA A CA 1
ATOM 692 C C . ALA A 1 111 ? -22.293 18.580 15.424 1.00 25.31 89 ALA A C 1
ATOM 693 O O . ALA A 1 111 ? -22.401 18.577 16.659 1.00 26.93 89 ALA A O 1
ATOM 695 N N . ILE A 1 112 ? -21.438 17.804 14.776 1.00 22.78 90 ILE A N 1
ATOM 696 C CA . ILE A 1 112 ? -20.397 17.066 15.459 1.00 23.94 90 ILE A CA 1
ATOM 697 C C . ILE A 1 112 ? -19.468 18.095 16.123 1.00 26.50 90 ILE A C 1
ATOM 698 O O . ILE A 1 112 ? -19.164 19.142 15.527 1.00 23.28 90 ILE A O 1
ATOM 703 N N . GLU A 1 113 ? -19.059 17.817 17.360 1.00 28.25 91 GLU A N 1
ATOM 704 C CA A GLU A 1 113 ? -18.168 18.739 18.078 0.50 27.72 91 GLU A CA 1
ATOM 705 C CA B GLU A 1 113 ? -18.174 18.708 18.091 0.50 30.07 91 GLU A CA 1
ATOM 706 C C . GLU A 1 113 ? -16.936 19.041 17.246 1.00 24.34 91 GLU A C 1
ATOM 707 O O . GLU A 1 113 ? -16.258 18.150 16.734 1.00 25.15 91 GLU A O 1
ATOM 718 N N . GLY A 1 114 ? -16.637 20.324 17.070 1.00 24.66 92 GLY A N 1
ATOM 719 C CA . GLY A 1 114 ? -15.414 20.657 16.344 1.00 22.64 92 GLY A CA 1
ATOM 720 C C . GLY A 1 114 ? -15.591 20.831 14.834 1.00 24.74 92 GLY A C 1
ATOM 721 O O . GLY A 1 114 ? -14.697 21.380 14.146 1.00 25.60 92 GLY A O 1
ATOM 722 N N . ALA A 1 115 ? -16.726 20.377 14.298 1.00 24.03 93 ALA A N 1
ATOM 723 C CA . ALA A 1 115 ? -16.903 20.408 12.853 1.00 20.67 93 ALA A CA 1
ATOM 724 C C . ALA A 1 115 ? -16.959 21.849 12.313 1.00 21.70 93 ALA A C 1
ATOM 725 O O . ALA A 1 115 ? -16.386 22.147 11.256 1.00 21.62 93 ALA A O 1
ATOM 727 N N . ALA A 1 116 ? -17.723 22.705 12.986 1.00 22.97 94 ALA A N 1
ATOM 728 C CA . ALA A 1 116 ? -17.842 24.077 12.520 1.00 23.14 94 ALA A CA 1
ATOM 729 C C . ALA A 1 116 ? -16.435 24.706 12.504 1.00 23.55 94 ALA A C 1
ATOM 730 O O . ALA A 1 116 ? -16.088 25.411 11.547 1.00 23.62 94 ALA A O 1
ATOM 732 N N . GLU A 1 117 ? -15.628 24.421 13.527 1.00 26.64 95 GLU A N 1
ATOM 733 C CA . GLU A 1 117 ? -14.285 24.994 13.612 1.00 29.66 95 GLU A CA 1
ATOM 734 C C . GLU A 1 117 ? -13.381 24.498 12.489 1.00 29.72 95 GLU A C 1
ATOM 735 O O . GLU A 1 117 ? -12.580 25.250 11.950 1.00 27.47 95 GLU A O 1
ATOM 741 N N . THR A 1 118 ? -13.529 23.231 12.098 1.00 22.68 96 THR A N 1
ATOM 742 C CA . THR A 1 118 ? -12.752 22.731 10.991 1.00 23.28 96 THR A CA 1
ATOM 743 C C . THR A 1 118 ? -13.154 23.459 9.713 1.00 21.54 96 THR A C 1
ATOM 744 O O . THR A 1 118 ? -12.304 23.827 8.945 1.00 24.04 96 THR A O 1
ATOM 748 N N . LEU A 1 119 ? -14.456 23.641 9.485 1.00 21.58 97 LEU A N 1
ATOM 749 C CA . LEU A 1 119 ? -14.913 24.285 8.238 1.00 23.44 97 LEU A CA 1
ATOM 750 C C . LEU A 1 119 ? -14.456 25.740 8.235 1.00 23.28 97 LEU A C 1
ATOM 751 O O . LEU A 1 119 ? -14.021 26.249 7.194 1.00 22.96 97 LEU A O 1
ATOM 756 N N . ARG A 1 120 ? -14.552 26.371 9.399 1.00 22.57 98 ARG A N 1
ATOM 757 C CA . ARG A 1 120 ? -14.152 27.789 9.506 1.00 27.53 98 ARG A CA 1
ATOM 758 C C . ARG A 1 120 ? -12.656 27.919 9.221 1.00 25.56 98 ARG A C 1
ATOM 759 O O . ARG A 1 120 ? -12.226 28.833 8.492 1.00 25.58 98 ARG A O 1
ATOM 767 N N . ALA A 1 121 ? -11.859 27.006 9.765 1.00 24.00 99 ALA A N 1
ATOM 768 C CA . ALA A 1 121 ? -10.405 27.048 9.543 1.00 24.75 99 ALA A CA 1
ATOM 769 C C . ALA A 1 121 ? -10.038 26.864 8.074 1.00 27.51 99 ALA A C 1
ATOM 770 O O . ALA A 1 121 ? -9.148 27.537 7.523 1.00 25.80 99 ALA A O 1
ATOM 772 N N . LEU A 1 122 ? -10.707 25.917 7.422 1.00 22.84 100 LEU A N 1
ATOM 773 C CA . LEU A 1 122 ? -10.431 25.670 6.019 1.00 23.46 100 LEU A CA 1
ATOM 774 C C . LEU A 1 122 ? -10.801 26.894 5.186 1.00 25.18 100 LEU A C 1
ATOM 775 O O . LEU A 1 122 ? -10.105 27.251 4.232 1.00 24.35 100 LEU A O 1
ATOM 780 N N . ARG A 1 123 ? -11.916 27.524 5.524 1.00 22.66 101 ARG A N 1
ATOM 781 C CA . ARG A 1 123 ? -12.364 28.692 4.793 1.00 23.16 101 ARG A CA 1
ATOM 782 C C . ARG A 1 123 ? -11.357 29.841 4.989 1.00 26.54 101 ARG A C 1
ATOM 783 O O . ARG A 1 123 ? -11.027 30.530 4.023 1.00 25.82 101 ARG A O 1
ATOM 791 N N . ALA A 1 124 ? -10.873 30.019 6.217 1.00 23.09 102 ALA A N 1
ATOM 792 C CA . ALA A 1 124 ? -9.895 31.120 6.523 1.00 23.12 102 ALA A CA 1
ATOM 793 C C . ALA A 1 124 ? -8.579 30.912 5.780 1.00 31.52 102 ALA A C 1
ATOM 794 O O . ALA A 1 124 ? -7.901 31.871 5.396 1.00 30.53 102 ALA A O 1
ATOM 796 N N . ALA A 1 125 ? -8.220 29.651 5.566 1.00 25.48 103 ALA A N 1
ATOM 797 C CA . ALA A 1 125 ? -6.987 29.305 4.844 1.00 27.49 103 ALA A CA 1
ATOM 798 C C . ALA A 1 125 ? -7.160 29.204 3.315 1.00 24.13 103 ALA A C 1
ATOM 799 O O . ALA A 1 125 ? -6.186 28.986 2.578 1.00 29.08 103 ALA A O 1
ATOM 801 N N . GLY A 1 126 ? -8.400 29.320 2.838 1.00 23.18 104 GLY A N 1
ATOM 802 C CA . GLY A 1 126 ? -8.680 29.275 1.425 1.00 27.22 104 GLY A CA 1
ATOM 803 C C . GLY A 1 126 ? -8.522 27.883 0.814 1.00 24.36 104 GLY A C 1
ATOM 804 O O . GLY A 1 126 ? -8.274 27.751 -0.385 1.00 27.24 104 GLY A O 1
ATOM 805 N N . VAL A 1 127 ? -8.698 26.845 1.635 1.00 23.88 105 VAL A N 1
ATOM 806 C CA . VAL A 1 127 ? -8.615 25.460 1.137 1.00 26.36 105 VAL A CA 1
ATOM 807 C C . VAL A 1 127 ? -9.948 25.005 0.545 1.00 23.77 105 VAL A C 1
ATOM 808 O O . VAL A 1 127 ? -10.979 25.103 1.214 1.00 25.85 105 VAL A O 1
ATOM 812 N N . PRO A 1 128 ? -9.929 24.541 -0.715 1.00 23.91 106 PRO A N 1
ATOM 813 C CA . PRO A 1 128 ? -11.158 24.073 -1.348 1.00 24.05 106 PRO A CA 1
ATOM 814 C C . PRO A 1 128 ? -11.680 22.847 -0.606 1.00 22.90 106 PRO A C 1
ATOM 815 O O . PRO A 1 128 ? -10.883 21.985 -0.220 1.00 23.19 106 PRO A O 1
ATOM 819 N N . PHE A 1 129 ? -12.994 22.810 -0.395 1.00 22.17 107 PHE A N 1
ATOM 820 C CA . PHE A 1 129 ? -13.594 21.584 0.139 1.00 22.44 107 PHE A CA 1
ATOM 821 C C . PHE A 1 129 ? -14.998 21.418 -0.412 1.00 22.61 107 PHE A C 1
ATOM 822 O O . PHE A 1 129 ? -15.608 22.357 -0.937 1.00 24.08 107 PHE A O 1
ATOM 830 N N . ALA A 1 130 ? -15.520 20.195 -0.292 1.00 18.40 108 ALA A N 1
ATOM 831 C CA . ALA A 1 130 ? -16.853 19.870 -0.748 1.00 17.95 108 ALA A CA 1
ATOM 832 C C . ALA A 1 130 ? -17.394 18.829 0.215 1.00 19.72 108 ALA A C 1
ATOM 833 O O . ALA A 1 130 ? -16.624 18.211 0.959 1.00 20.77 108 ALA A O 1
ATOM 835 N N . ILE A 1 131 ? -18.712 18.683 0.219 1.00 18.46 109 ILE A N 1
ATOM 836 C CA . ILE A 1 131 ? -19.380 17.636 1.024 1.00 19.80 109 ILE A CA 1
ATOM 837 C C . ILE A 1 131 ? -20.006 16.640 0.071 1.00 20.60 109 ILE A C 1
ATOM 838 O O . ILE A 1 131 ? -20.656 17.037 -0.903 1.00 20.21 109 ILE A O 1
ATOM 843 N N . GLY A 1 132 ? -19.847 15.344 0.355 1.00 20.06 110 GLY A N 1
ATOM 844 C CA . GLY A 1 132 ? -20.466 14.301 -0.451 1.00 19.47 110 GLY A CA 1
ATOM 845 C C . GLY A 1 132 ? -21.260 13.433 0.507 1.00 22.91 110 GLY A C 1
ATOM 846 O O . GLY A 1 132 ? -20.698 12.911 1.481 1.00 22.45 110 GLY A O 1
ATOM 847 N N . SER A 1 133 ? -22.566 13.296 0.270 1.00 18.70 111 SER A N 1
ATOM 848 C CA . SER A 1 133 ? -23.420 12.534 1.202 1.00 18.96 111 SER A CA 1
ATOM 849 C C . SER A 1 133 ? -24.372 11.640 0.435 1.00 18.90 111 SER A C 1
ATOM 850 O O . SER A 1 133 ? -24.859 12.023 -0.630 1.00 19.66 111 SER A O 1
ATOM 853 N N . ASN A 1 134 ? -24.653 10.445 0.960 1.00 17.75 112 ASN A N 1
ATOM 854 C CA . ASN A 1 134 ? -25.703 9.608 0.400 1.00 19.30 112 ASN A CA 1
ATOM 855 C C . ASN A 1 134 ? -27.123 10.060 0.787 1.00 20.35 112 ASN A C 1
ATOM 856 O O . ASN A 1 134 ? -28.109 9.509 0.319 1.00 22.48 112 ASN A O 1
ATOM 861 N N . SER A 1 135 ? -27.218 11.074 1.649 1.00 21.05 113 SER A N 1
ATOM 862 C CA . SER A 1 135 ? -28.528 11.628 2.014 1.00 20.69 113 SER A CA 1
ATOM 863 C C . SER A 1 135 ? -29.270 12.104 0.774 1.00 21.26 113 SER A C 1
ATOM 864 O O . SER A 1 135 ? -28.641 12.697 -0.100 1.00 22.60 113 SER A O 1
ATOM 867 N N . GLU A 1 136 ? -30.599 11.931 0.755 1.00 23.92 114 GLU A N 1
ATOM 868 C CA . GLU A 1 136 ? -31.447 12.600 -0.237 1.00 27.73 114 GLU A CA 1
ATOM 869 C C . GLU A 1 136 ? -31.198 14.120 -0.095 1.00 25.42 114 GLU A C 1
ATOM 870 O O . GLU A 1 136 ? -30.978 14.584 1.034 1.00 25.79 114 GLU A O 1
ATOM 876 N N . ARG A 1 137 ? -31.293 14.874 -1.180 1.00 23.76 115 ARG A N 1
ATOM 877 C CA A ARG A 1 137 ? -30.895 16.261 -1.177 0.50 20.20 115 ARG A CA 1
ATOM 878 C CA B ARG A 1 137 ? -30.882 16.292 -1.234 0.50 24.52 115 ARG A CA 1
ATOM 879 C C . ARG A 1 137 ? -31.606 17.125 -0.154 1.00 23.13 115 ARG A C 1
ATOM 880 O O . ARG A 1 137 ? -30.966 17.871 0.512 1.00 21.69 115 ARG A O 1
ATOM 895 N N . GLY A 1 138 ? -32.905 16.969 -0.035 1.00 25.64 116 GLY A N 1
ATOM 896 C CA . GLY A 1 138 ? -33.652 17.758 0.963 1.00 24.11 116 GLY A CA 1
ATOM 897 C C . GLY A 1 138 ? -33.165 17.500 2.375 1.00 21.97 116 GLY A C 1
ATOM 898 O O . GLY A 1 138 ? -32.993 18.419 3.187 1.00 24.49 116 GLY A O 1
ATOM 899 N N . ARG A 1 139 ? -32.923 16.225 2.680 1.00 24.61 117 ARG A N 1
ATOM 900 C CA . ARG A 1 139 ? -32.513 15.860 4.018 1.00 23.61 117 ARG A CA 1
ATOM 901 C C . ARG A 1 139 ? -31.102 16.333 4.302 1.00 21.12 117 ARG A C 1
ATOM 902 O O . ARG A 1 139 ? -30.806 16.719 5.439 1.00 22.47 117 ARG A O 1
ATOM 910 N N . LEU A 1 140 ? -30.238 16.274 3.286 1.00 20.65 118 LEU A N 1
ATOM 911 C CA . LEU A 1 140 ? -28.859 16.742 3.375 1.00 21.76 118 LEU A CA 1
ATOM 912 C C . LEU A 1 140 ? -28.881 18.212 3.831 1.00 21.39 118 LEU A C 1
ATOM 913 O O . LEU A 1 140 ? -28.258 18.581 4.826 1.00 23.90 118 LEU A O 1
ATOM 918 N N . HIS A 1 141 ? -29.638 19.027 3.107 1.00 23.44 119 HIS A N 1
ATOM 919 C CA . HIS A 1 141 ? -29.696 20.444 3.441 1.00 23.87 119 HIS A CA 1
ATOM 920 C C . HIS A 1 141 ? -30.422 20.744 4.735 1.00 22.63 119 HIS A C 1
ATOM 921 O O . HIS A 1 141 ? -30.035 21.673 5.452 1.00 22.36 119 HIS A O 1
ATOM 928 N N . LEU A 1 142 ? -31.476 19.993 5.046 1.00 21.82 120 LEU A N 1
ATOM 929 C CA A LEU A 1 142 ? -32.142 20.140 6.327 0.50 21.41 120 LEU A CA 1
ATOM 930 C CA B LEU A 1 142 ? -32.141 20.145 6.328 0.50 21.58 120 LEU A CA 1
ATOM 931 C C . LEU A 1 142 ? -31.158 19.894 7.474 1.00 24.97 120 LEU A C 1
ATOM 932 O O . LEU A 1 142 ? -31.094 20.661 8.433 1.00 22.91 120 LEU A O 1
ATOM 941 N N . LYS A 1 143 ? -30.361 18.828 7.368 1.00 20.60 121 LYS A N 1
ATOM 942 C CA . LYS A 1 143 ? -29.426 18.510 8.427 1.00 21.66 121 LYS A CA 1
ATOM 943 C C . LYS A 1 143 ? -28.375 19.591 8.611 1.00 22.61 121 LYS A C 1
ATOM 944 O O . LYS A 1 143 ? -28.048 19.947 9.732 1.00 23.06 121 LYS A O 1
ATOM 950 N N . LEU A 1 144 ? -27.852 20.116 7.511 1.00 23.12 122 LEU A N 1
ATOM 951 C CA . LEU A 1 144 ? -26.869 21.184 7.631 1.00 21.55 122 LEU A CA 1
ATOM 952 C C . LEU A 1 144 ? -27.516 22.399 8.299 1.00 23.44 122 LEU A C 1
ATOM 953 O O . LEU A 1 144 ? -26.871 23.118 9.095 1.00 24.07 122 LEU A O 1
ATOM 958 N N . ARG A 1 145 ? 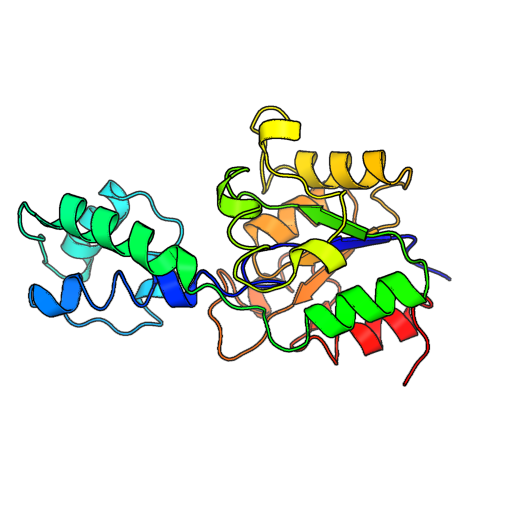-28.772 22.645 7.963 1.00 22.78 123 ARG A N 1
ATOM 959 C CA A ARG A 1 145 ? -29.467 23.812 8.492 0.50 24.46 123 ARG A CA 1
ATOM 960 C CA B ARG A 1 145 ? -29.470 23.813 8.493 0.50 25.22 123 ARG A CA 1
ATOM 961 C C . ARG A 1 145 ? -29.690 23.698 9.994 1.00 27.05 123 ARG A C 1
ATOM 962 O O . ARG A 1 145 ? -29.291 24.587 10.763 1.00 26.47 123 ARG A O 1
ATOM 977 N N . VAL A 1 146 ? -30.317 22.601 10.434 1.00 23.73 124 VAL A N 1
ATOM 978 C CA . VAL A 1 146 ? -30.580 22.456 11.868 1.00 24.81 124 VAL A CA 1
ATOM 979 C C . VAL A 1 146 ? -29.296 22.344 12.703 1.00 23.54 124 VAL A C 1
ATOM 980 O O . VAL A 1 146 ? -29.264 22.753 13.875 1.00 26.53 124 VAL A O 1
ATOM 984 N N . ALA A 1 147 ? -28.214 21.817 12.118 1.00 23.68 125 ALA A N 1
ATOM 985 C CA . ALA A 1 147 ? -26.928 21.719 12.807 1.00 21.32 125 ALA A CA 1
ATOM 986 C C . ALA A 1 147 ? -26.175 23.077 12.889 1.00 24.58 125 ALA A C 1
ATOM 987 O O . ALA A 1 147 ? -25.119 23.179 13.521 1.00 26.63 125 ALA A O 1
ATOM 989 N N . GLY A 1 148 ? -26.709 24.078 12.189 1.00 24.73 126 GLY A N 1
ATOM 990 C CA . GLY A 1 148 ? -26.089 25.400 12.155 1.00 26.36 126 GLY A CA 1
ATOM 991 C C . GLY A 1 148 ? -24.874 25.516 11.242 1.00 32.60 126 GLY A C 1
ATOM 992 O O . GLY A 1 148 ? -24.005 26.388 11.455 1.00 29.29 126 GLY A O 1
ATOM 993 N N . LEU A 1 149 ? -24.796 24.661 10.210 1.00 23.92 127 LEU A N 1
ATOM 994 C CA . LEU A 1 149 ? -23.618 24.603 9.371 1.00 23.75 127 LEU A CA 1
ATOM 995 C C . LEU A 1 149 ? -23.802 25.118 7.953 1.00 23.74 127 LEU A C 1
ATOM 996 O O . LEU A 1 149 ? -22.854 25.082 7.149 1.00 25.10 127 LEU A O 1
ATOM 1001 N N . THR A 1 150 ? -25.002 25.580 7.625 1.00 24.05 128 THR A N 1
ATOM 1002 C CA . THR A 1 150 ? -25.304 25.917 6.225 1.00 22.93 128 THR A CA 1
ATOM 1003 C C . THR A 1 150 ? -24.341 26.945 5.629 1.00 24.43 128 THR A C 1
ATOM 1004 O O . THR A 1 150 ? -23.829 26.771 4.526 1.00 27.71 128 THR A O 1
ATOM 1008 N N . GLU A 1 151 ? -24.082 28.010 6.373 1.00 29.70 129 GLU A N 1
ATOM 1009 C CA . GLU A 1 151 ? -23.231 29.067 5.828 1.00 29.64 129 GLU A CA 1
ATOM 1010 C C . GLU A 1 151 ? -21.789 28.584 5.697 1.00 33.40 129 GLU A C 1
ATOM 1011 O O . GLU A 1 151 ? -21.128 28.833 4.674 1.00 34.58 129 GLU A O 1
ATOM 1017 N N . LEU A 1 152 ? -21.314 27.855 6.715 1.00 25.65 130 LEU A N 1
ATOM 1018 C CA . LEU A 1 152 ? -19.953 27.339 6.703 1.00 23.20 130 LEU A CA 1
ATOM 1019 C C . LEU A 1 152 ? -19.730 26.280 5.630 1.00 24.01 130 LEU A C 1
ATOM 1020 O O . LEU A 1 152 ? -18.617 26.148 5.109 1.00 28.46 130 LEU A O 1
ATOM 1025 N N . ALA A 1 153 ? -20.785 25.515 5.300 1.00 24.37 131 ALA A N 1
ATOM 1026 C CA . ALA A 1 153 ? -20.637 24.348 4.414 1.00 29.16 131 ALA A CA 1
ATOM 1027 C C . ALA A 1 153 ? -20.468 24.769 2.970 1.00 30.33 131 ALA A C 1
ATOM 1028 O O . ALA A 1 153 ? -19.882 24.038 2.173 1.00 28.08 131 ALA A O 1
ATOM 1030 N N . GLY A 1 154 ? -20.985 25.948 2.633 1.00 34.12 132 GLY A N 1
ATOM 1031 C CA . GLY A 1 154 ? -20.802 26.494 1.289 1.00 35.38 132 GLY A CA 1
ATOM 1032 C C . GLY A 1 154 ? -21.730 25.914 0.242 1.00 26.27 132 GLY A C 1
ATOM 1033 O O . GLY A 1 154 ? -22.805 25.383 0.550 1.00 30.21 132 GLY A O 1
ATOM 1034 N N . GLU A 1 155 ? -21.333 26.037 -1.021 1.00 29.55 133 GLU A N 1
ATOM 1035 C CA . GLU A 1 155 ? -22.215 25.565 -2.080 1.00 33.07 133 GLU A CA 1
ATOM 1036 C C . GLU A 1 155 ? -21.750 24.291 -2.764 1.00 35.90 133 GLU A C 1
ATOM 1037 O O . GLU A 1 155 ? -22.457 23.783 -3.634 1.00 48.24 133 GLU A O 1
ATOM 1043 N N . HIS A 1 156 ? -20.610 23.735 -2.359 1.00 24.90 134 HIS A N 1
ATOM 1044 C CA . HIS A 1 156 ? -20.217 22.491 -3.020 1.00 24.44 134 HIS A CA 1
ATOM 1045 C C . HIS A 1 156 ? -20.697 21.336 -2.204 1.00 26.55 134 HIS A C 1
ATOM 1046 O O . HIS A 1 156 ? -19.913 20.690 -1.508 1.00 23.48 134 HIS A O 1
ATOM 1053 N N . ILE A 1 157 ? -22.000 21.103 -2.279 1.00 22.87 135 ILE A N 1
ATOM 1054 C CA . ILE A 1 157 ? -22.679 20.113 -1.409 1.00 20.19 135 ILE A CA 1
ATOM 1055 C C . ILE A 1 157 ? -23.382 19.131 -2.349 1.00 22.05 135 ILE A C 1
ATOM 1056 O O . ILE A 1 157 ? -24.340 19.509 -3.056 1.00 24.88 135 ILE A O 1
ATOM 1061 N N . TYR A 1 158 ? -22.935 17.870 -2.359 1.00 20.08 136 TYR A N 1
ATOM 1062 C CA . TYR A 1 158 ? -23.409 16.907 -3.354 1.00 20.37 136 TYR A CA 1
ATOM 1063 C C . TYR A 1 158 ? -24.031 15.646 -2.781 1.00 21.61 136 TYR A C 1
ATOM 1064 O O . TYR A 1 158 ? -23.461 15.025 -1.893 1.00 22.65 136 TYR A O 1
ATOM 1073 N N . ASP A 1 159 ? -25.193 15.299 -3.298 1.00 23.32 137 ASP A N 1
ATOM 1074 C CA . ASP A 1 159 ? -25.942 14.109 -2.935 1.00 21.60 137 ASP A CA 1
ATOM 1075 C C . ASP A 1 159 ? -26.006 13.277 -4.223 1.00 20.32 137 ASP A C 1
ATOM 1076 O O . ASP A 1 159 ? -25.585 13.749 -5.314 1.00 20.81 137 ASP A O 1
ATOM 1081 N N . PRO A 1 160 ? -26.515 12.037 -4.125 1.00 20.26 138 PRO A N 1
ATOM 1082 C CA . PRO A 1 160 ? -26.435 11.127 -5.283 1.00 20.83 138 PRO A CA 1
ATOM 1083 C C . PRO A 1 160 ? -27.196 11.599 -6.514 1.00 21.35 138 PRO A C 1
ATOM 1084 O O . PRO A 1 160 ? -26.855 11.154 -7.612 1.00 21.80 138 PRO A O 1
ATOM 1088 N N . SER A 1 161 ? -28.164 12.517 -6.355 1.00 22.12 139 SER A N 1
ATOM 1089 C CA . SER A 1 161 ? -28.915 12.983 -7.526 1.00 23.00 139 SER A CA 1
ATOM 1090 C C . SER A 1 161 ? -28.022 13.728 -8.521 1.00 24.21 139 SER A C 1
ATOM 1091 O O . SER A 1 161 ? -28.371 13.859 -9.694 1.00 28.95 139 SER A O 1
ATOM 1094 N N . TRP A 1 162 ? -26.846 14.180 -8.089 1.00 21.43 140 TRP A N 1
ATOM 1095 C CA . TRP A 1 162 ? -25.888 14.809 -8.978 1.00 19.81 140 TRP A CA 1
ATOM 1096 C C . TRP A 1 162 ? -25.115 13.846 -9.848 1.00 22.59 140 TRP A C 1
ATOM 1097 O O . TRP A 1 162 ? -24.480 14.265 -10.826 1.00 23.93 140 TRP A O 1
ATOM 1108 N N . VAL A 1 163 ? -25.183 12.548 -9.526 1.00 22.07 141 VAL A N 1
ATOM 1109 C CA . VAL A 1 163 ? -24.451 11.514 -10.245 1.00 21.71 141 VAL A CA 1
ATOM 1110 C C . VAL A 1 163 ? -25.391 10.363 -10.621 1.00 20.24 141 VAL A C 1
ATOM 1111 O O . VAL A 1 163 ? -25.005 9.179 -10.635 1.00 21.93 141 VAL A O 1
ATOM 1115 N N . GLY A 1 164 ? -26.643 10.719 -10.920 1.00 22.47 142 GLY A N 1
ATOM 1116 C CA . GLY A 1 164 ? -27.605 9.740 -11.424 1.00 22.97 142 GLY A CA 1
ATOM 1117 C C . GLY A 1 164 ? -27.946 8.646 -10.456 1.00 25.90 142 GLY A C 1
ATOM 1118 O O . GLY A 1 164 ? -28.378 7.575 -10.857 1.00 25.47 142 GLY A O 1
ATOM 1119 N N . GLY A 1 165 ? -27.737 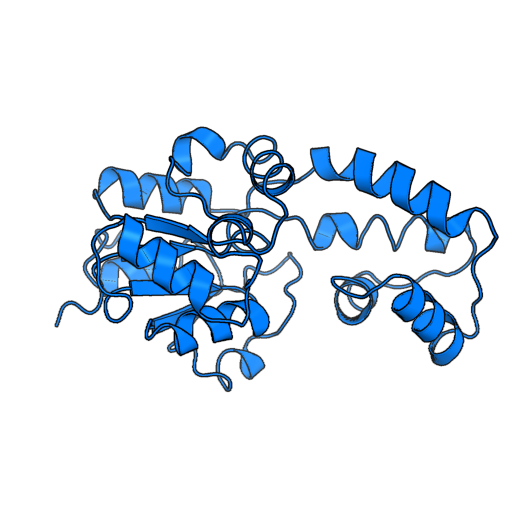8.901 -9.170 1.00 22.83 143 GLY A N 1
ATOM 1120 C CA . GLY A 1 165 ? -28.164 7.974 -8.142 1.00 22.37 143 GLY A CA 1
ATOM 1121 C C . GLY A 1 165 ? -27.046 7.009 -7.771 1.00 22.12 143 GLY A C 1
ATOM 1122 O O . GLY A 1 165 ? -27.245 6.125 -6.909 1.00 23.30 143 GLY A O 1
ATOM 1123 N N . ARG A 1 166 ? -25.891 7.151 -8.414 1.00 21.05 144 ARG A N 1
ATOM 1124 C CA . ARG A 1 166 ? -24.769 6.218 -8.150 1.00 21.48 144 ARG A CA 1
ATOM 1125 C C . ARG A 1 166 ? -23.997 6.693 -6.932 1.00 19.64 144 ARG A C 1
ATOM 1126 O O . ARG A 1 166 ? -22.882 7.176 -7.061 1.00 20.17 144 ARG A O 1
ATOM 1134 N N . GLY A 1 167 ? -24.600 6.498 -5.757 1.00 18.54 145 GLY A N 1
ATOM 1135 C CA . GLY A 1 167 ? -23.996 7.010 -4.515 1.00 19.74 145 GLY A CA 1
ATOM 1136 C C . GLY A 1 167 ? -22.908 6.097 -3.972 1.00 19.52 145 GLY A C 1
ATOM 1137 O O . GLY A 1 167 ? -22.443 5.162 -4.640 1.00 19.70 145 GLY A O 1
ATOM 1138 N N . LYS A 1 168 ? -22.486 6.383 -2.742 1.00 18.29 146 LYS A N 1
ATOM 1139 C CA . LYS A 1 168 ? -21.376 5.618 -2.165 1.00 18.41 146 LYS A CA 1
ATOM 1140 C C . LYS A 1 168 ? -21.940 4.213 -1.954 1.00 16.34 146 LYS A C 1
ATOM 1141 O O . LYS A 1 168 ? -23.127 4.054 -1.635 1.00 19.87 146 LYS A O 1
ATOM 1147 N N . PRO A 1 169 ? -21.094 3.184 -2.111 1.00 17.36 147 PRO A N 1
ATOM 1148 C CA . PRO A 1 169 ? -19.654 3.215 -2.258 1.00 18.71 147 PRO A CA 1
ATOM 1149 C C . PRO A 1 169 ? -19.068 3.391 -3.662 1.00 18.35 147 PRO A C 1
ATOM 1150 O O . PRO A 1 169 ? -17.848 3.332 -3.819 1.00 19.92 147 PRO A O 1
ATOM 1154 N N . HIS A 1 170 ? -19.911 3.592 -4.675 1.00 19.48 148 HIS A N 1
ATOM 1155 C CA . HIS A 1 170 ? -19.358 3.986 -5.976 1.00 19.41 148 HIS A CA 1
ATOM 1156 C C . HIS A 1 170 ? -18.519 5.224 -5.797 1.00 20.37 148 HIS A C 1
ATOM 1157 O O . HIS A 1 170 ? -18.829 6.063 -4.959 1.00 19.47 148 HIS A O 1
ATOM 1164 N N . PRO A 1 171 ? -17.487 5.379 -6.621 1.00 18.68 149 PRO A N 1
ATOM 1165 C CA . PRO A 1 171 ? -16.637 6.584 -6.467 1.00 18.30 149 PRO A CA 1
ATOM 1166 C C . PRO A 1 171 ? -17.303 7.853 -7.009 1.00 22.08 149 PRO A C 1
ATOM 1167 O O . PRO A 1 171 ? -16.789 8.942 -6.726 1.00 20.45 149 PRO A O 1
ATOM 1171 N N . ASP A 1 172 ? -18.401 7.704 -7.758 1.00 19.30 150 ASP A N 1
ATOM 1172 C CA . ASP A 1 172 ? -18.940 8.775 -8.623 1.00 19.76 150 ASP A CA 1
ATOM 1173 C C . ASP A 1 172 ? -19.096 10.124 -7.899 1.00 21.14 150 ASP A C 1
ATOM 1174 O O . ASP A 1 172 ? -18.673 11.188 -8.424 1.00 20.92 150 ASP A O 1
ATOM 1179 N N . LEU A 1 173 ? -19.662 10.094 -6.690 1.00 21.76 151 LEU A N 1
ATOM 1180 C CA . LEU A 1 173 ? -19.946 11.343 -5.945 1.00 17.59 151 LEU A CA 1
ATOM 1181 C C . LEU A 1 173 ? -18.651 12.066 -5.602 1.00 20.00 151 LEU A C 1
ATOM 1182 O O . LEU A 1 173 ? -18.589 13.314 -5.698 1.00 21.56 151 LEU A O 1
ATOM 1187 N N . TYR A 1 174 ? -17.600 11.331 -5.230 1.00 18.21 152 TYR A N 1
ATOM 1188 C CA . TYR A 1 174 ? -16.368 12.027 -4.874 1.00 18.99 152 TYR A CA 1
ATOM 1189 C C . TYR A 1 174 ? -15.584 12.435 -6.131 1.00 22.87 152 TYR A C 1
ATOM 1190 O O . TYR A 1 174 ? -14.959 13.480 -6.142 1.00 21.06 152 TYR A O 1
ATOM 1199 N N . THR A 1 175 ? -15.639 11.620 -7.175 1.00 18.81 153 THR A N 1
ATOM 1200 C CA . THR A 1 175 ? -15.086 12.021 -8.467 1.00 19.89 153 THR A CA 1
ATOM 1201 C C . THR A 1 175 ? -15.737 13.334 -8.911 1.00 22.83 153 THR A C 1
ATOM 1202 O O . THR A 1 175 ? -15.039 14.267 -9.318 1.00 24.09 153 THR A O 1
ATOM 1206 N N . PHE A 1 176 ? -17.060 13.414 -8.804 1.00 19.67 154 PHE A N 1
ATOM 1207 C CA . PHE A 1 176 ? -17.790 14.612 -9.218 1.00 20.15 154 PHE A CA 1
ATOM 1208 C C . PHE A 1 176 ? -17.426 15.806 -8.341 1.00 25.19 154 PHE A C 1
ATOM 1209 O O . PHE A 1 176 ? -17.189 16.914 -8.854 1.00 25.21 154 PHE A O 1
ATOM 1217 N N . ALA A 1 177 ? -17.382 15.606 -7.021 1.00 20.12 155 ALA A N 1
ATOM 1218 C CA . ALA A 1 177 ? -17.068 16.703 -6.096 1.00 22.01 155 ALA A CA 1
ATOM 1219 C C . ALA A 1 177 ? -15.697 17.284 -6.441 1.00 24.30 155 ALA A C 1
ATOM 1220 O O .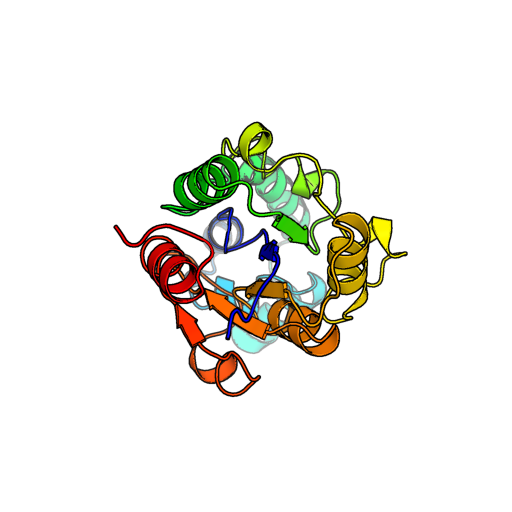 ALA A 1 177 ? -15.545 18.518 -6.486 1.00 23.61 155 ALA A O 1
ATOM 1222 N N . ALA A 1 178 ? -14.712 16.422 -6.711 1.00 21.39 156 ALA A N 1
ATOM 1223 C CA . ALA A 1 178 ? -13.352 16.852 -7.058 1.00 23.54 156 ALA A CA 1
ATOM 1224 C C . ALA A 1 178 ? -13.394 17.650 -8.364 1.00 29.24 156 ALA A C 1
ATOM 1225 O O . ALA A 1 178 ? -12.802 18.736 -8.456 1.00 27.01 156 ALA A O 1
ATOM 1227 N N . GLN A 1 179 ? -14.109 17.119 -9.351 1.00 26.76 157 GLN A N 1
ATOM 1228 C CA . GLN A 1 179 ? -14.288 17.796 -10.652 1.00 25.87 157 GLN A CA 1
ATOM 1229 C C . GLN A 1 179 ? -14.831 19.206 -10.459 1.00 29.71 157 GLN A C 1
ATOM 1230 O O . GLN A 1 179 ? -14.340 20.152 -11.097 1.00 31.17 157 GLN A O 1
ATOM 1236 N N . GLN A 1 180 ? -15.817 19.351 -9.579 1.00 25.87 158 GLN A N 1
ATOM 1237 C CA . GLN A 1 180 ? -16.489 20.650 -9.371 1.00 23.94 158 GLN A CA 1
ATOM 1238 C C . GLN A 1 180 ? -15.562 21.684 -8.737 1.00 32.90 158 GLN A C 1
ATOM 1239 O O . GLN A 1 180 ? -15.760 22.887 -8.909 1.00 32.87 158 GLN A O 1
ATOM 1245 N N . LEU A 1 181 ? -14.570 21.215 -7.988 1.00 26.33 159 LEU A N 1
ATOM 1246 C CA . LEU A 1 181 ? -13.571 22.076 -7.363 1.00 26.90 159 LEU A CA 1
ATOM 1247 C C . LEU A 1 181 ? -12.417 22.348 -8.323 1.00 29.72 159 LEU A C 1
ATOM 1248 O O . LEU A 1 181 ? -11.489 23.096 -7.986 1.00 33.27 159 LEU A O 1
ATOM 1253 N N . GLY A 1 182 ? -12.442 21.679 -9.471 1.00 30.20 160 GLY A N 1
ATOM 1254 C CA . GLY A 1 182 ? -11.367 21.777 -10.459 1.00 31.41 160 GLY A CA 1
ATOM 1255 C C . GLY A 1 182 ? -10.068 21.116 -10.030 1.00 32.91 160 GLY A C 1
ATOM 1256 O O . GLY A 1 182 ? -8.991 21.532 -10.445 1.00 31.89 160 GLY A O 1
ATOM 1257 N N . ILE A 1 183 ? -10.177 20.056 -9.223 1.00 27.25 161 ILE A N 1
ATOM 1258 C CA . ILE A 1 183 ? -9.055 19.397 -8.610 1.00 24.99 161 ILE A CA 1
ATOM 1259 C C . ILE A 1 183 ? -9.099 17.887 -8.918 1.00 26.23 161 ILE A C 1
ATOM 1260 O O . ILE A 1 183 ? -10.165 17.309 -9.020 1.00 31.03 161 ILE A O 1
ATOM 1265 N N . LEU A 1 184 ? -7.941 17.275 -9.094 1.00 29.25 162 LEU A N 1
ATOM 1266 C CA . LEU A 1 184 ? -7.881 15.847 -9.406 1.00 29.86 162 LEU A CA 1
ATOM 1267 C C . LEU A 1 184 ? -8.246 15.069 -8.147 1.00 30.49 162 LEU A C 1
ATOM 1268 O O . LEU A 1 184 ? -7.789 15.412 -7.067 1.00 25.88 162 LEU A O 1
ATOM 1273 N N . PRO A 1 185 ? -9.036 13.988 -8.281 1.00 29.56 163 PRO A N 1
ATOM 1274 C CA . PRO A 1 185 ? -9.374 13.247 -7.039 1.00 31.22 163 PRO A CA 1
ATOM 1275 C C . PRO A 1 185 ? -8.144 12.662 -6.350 1.00 27.55 163 PRO A C 1
ATOM 1276 O O . PRO A 1 185 ? -8.118 12.516 -5.107 1.00 26.15 163 PRO A O 1
ATOM 1280 N N . GLU A 1 186 ? -7.131 12.381 -7.117 1.00 27.19 164 GLU A N 1
ATOM 1281 C CA A GLU A 1 186 ? -5.923 11.840 -6.611 0.50 27.55 164 GLU A CA 1
ATOM 1282 C CA B GLU A 1 186 ? -5.896 11.778 -6.569 0.50 25.37 164 GLU A CA 1
ATOM 1283 C C . GLU A 1 186 ? -5.245 12.787 -5.665 1.00 25.38 164 GLU A C 1
ATOM 1284 O O . GLU A 1 186 ? -4.415 12.425 -4.911 1.00 28.05 164 GLU A O 1
ATOM 1295 N N . ARG A 1 187 ? -5.575 14.051 -5.766 1.00 25.50 165 ARG A N 1
ATOM 1296 C CA . ARG A 1 187 ? -4.977 15.066 -4.898 1.00 27.00 165 ARG A CA 1
ATOM 1297 C C . ARG A 1 187 ? -5.929 15.502 -3.774 1.00 25.23 165 ARG A C 1
ATOM 1298 O O . ARG A 1 187 ? -5.731 16.533 -3.115 1.00 26.33 165 ARG A O 1
ATOM 1306 N N . CYS A 1 188 ? -6.983 14.717 -3.539 1.00 22.96 166 CYS A N 1
ATOM 1307 C CA . CYS A 1 188 ? -7.905 15.044 -2.437 1.00 21.02 166 CYS A CA 1
ATOM 1308 C C . CYS A 1 188 ? -7.728 14.113 -1.267 1.00 23.00 166 CYS A C 1
ATOM 1309 O O . CYS A 1 188 ? -7.297 12.970 -1.450 1.00 23.99 166 CYS A O 1
ATOM 1312 N N . VAL A 1 189 ? -8.095 14.603 -0.086 1.00 20.79 167 VAL A N 1
ATOM 1313 C CA . VAL A 1 189 ? -8.255 13.744 1.094 1.00 21.16 167 VAL A CA 1
ATOM 1314 C C . VAL A 1 189 ? -9.732 13.674 1.423 1.00 20.26 167 VAL A C 1
ATOM 1315 O O . VAL A 1 189 ? -10.419 14.697 1.469 1.00 21.66 167 VAL A O 1
ATOM 1319 N N . VAL A 1 190 ? -10.240 12.447 1.648 1.00 19.27 168 VAL A N 1
ATOM 1320 C CA . VAL A 1 190 ? -11.646 12.194 1.974 1.00 19.37 168 VAL A CA 1
ATOM 1321 C C . VAL A 1 190 ? -11.755 11.856 3.464 1.00 19.11 168 VAL A C 1
ATOM 1322 O O . VAL A 1 190 ? -10.986 11.017 3.956 1.00 18.50 168 VAL A O 1
ATOM 1326 N N . ILE A 1 191 ? -12.686 12.511 4.147 1.00 17.43 169 ILE A N 1
ATOM 1327 C CA . ILE A 1 191 ? -12.843 12.356 5.607 1.00 17.27 169 ILE A CA 1
ATOM 1328 C C . ILE A 1 191 ? -14.139 11.585 5.787 1.00 17.55 169 ILE A C 1
ATOM 1329 O O . ILE A 1 191 ? -15.220 12.129 5.547 1.00 17.58 169 ILE A O 1
ATOM 1334 N N . GLU A 1 192 ? -14.042 10.331 6.254 1.00 18.80 170 GLU A N 1
ATOM 1335 C CA . GLU A 1 192 ? -15.232 9.453 6.288 1.00 19.44 170 GLU A CA 1
ATOM 1336 C C . GLU A 1 192 ? -15.307 8.648 7.572 1.00 18.95 170 GLU A C 1
ATOM 1337 O O . GLU A 1 192 ? -14.262 8.382 8.185 1.00 18.61 170 GLU A O 1
ATOM 1343 N N . ASP A 1 193 ? -16.520 8.214 7.966 1.00 16.95 171 ASP A N 1
ATOM 1344 C CA . ASP A 1 193 ? -16.680 7.431 9.223 1.00 16.89 171 ASP A CA 1
ATOM 1345 C C . ASP A 1 193 ? -17.225 6.011 8.946 1.00 16.64 171 ASP A C 1
ATOM 1346 O O . ASP A 1 193 ? -17.621 5.298 9.877 1.00 18.68 171 ASP A O 1
ATOM 1351 N N . SER A 1 194 ? -17.251 5.623 7.679 1.00 17.32 172 SER A N 1
ATOM 1352 C CA . SER A 1 194 ? -17.788 4.290 7.329 1.00 18.62 172 SER A CA 1
ATOM 1353 C C . SER A 1 194 ? -17.001 3.625 6.189 1.00 18.60 172 SER A C 1
ATOM 1354 O O . SER A 1 194 ? -16.284 4.282 5.414 1.00 17.85 172 SER A O 1
ATOM 1357 N N . VAL A 1 195 ? -17.132 2.305 6.095 1.00 17.57 173 VAL A N 1
ATOM 1358 C CA . VAL A 1 195 ? -16.541 1.608 4.963 1.00 17.01 173 VAL A CA 1
ATOM 1359 C C . VAL A 1 195 ? -17.243 2.017 3.675 1.00 17.60 173 VAL A C 1
ATOM 1360 O O . VAL A 1 195 ? -16.586 2.189 2.628 1.00 17.76 173 VAL A O 1
ATOM 1364 N N . THR A 1 196 ? -18.564 2.175 3.734 1.00 17.88 174 THR A N 1
ATOM 1365 C CA . THR A 1 196 ? -19.332 2.574 2.541 1.00 17.51 174 THR A CA 1
ATOM 1366 C C . THR A 1 196 ? -18.746 3.857 1.926 1.00 17.94 174 THR A C 1
ATOM 1367 O O . THR A 1 196 ? -18.430 3.926 0.715 1.00 18.57 174 THR A O 1
ATOM 1371 N N . GLY A 1 197 ? -18.614 4.867 2.772 1.00 18.47 175 GLY A N 1
ATOM 1372 C CA . GLY A 1 197 ? -18.082 6.152 2.270 1.00 18.30 175 GLY A CA 1
ATOM 1373 C C . GLY A 1 197 ? -16.586 6.158 2.041 1.00 17.23 175 GLY A C 1
ATOM 1374 O O . GLY A 1 197 ? -16.109 6.728 1.058 1.00 17.77 175 GLY A O 1
ATOM 1375 N N . GLY A 1 198 ? -15.819 5.536 2.942 1.00 15.55 176 GLY A N 1
ATOM 1376 C CA . GLY A 1 198 ? -14.375 5.419 2.768 1.00 17.93 176 GLY A CA 1
ATOM 1377 C C . GLY A 1 198 ? -14.021 4.754 1.444 1.00 18.40 176 GLY A C 1
ATOM 1378 O O . GLY A 1 198 ? -13.100 5.181 0.755 1.00 19.82 176 GLY A O 1
ATOM 1379 N N . ALA A 1 199 ? -14.757 3.691 1.097 1.00 17.49 177 ALA A N 1
ATOM 1380 C CA . ALA A 1 199 ? -14.548 2.956 -0.156 1.00 18.81 177 ALA A CA 1
ATOM 1381 C C . ALA A 1 199 ? -14.769 3.849 -1.364 1.00 19.18 177 ALA A C 1
ATOM 1382 O O . ALA A 1 199 ? -14.021 3.760 -2.355 1.00 19.21 177 ALA A O 1
ATOM 1384 N N . ALA A 1 200 ? -15.838 4.658 -1.298 1.00 16.37 178 ALA A N 1
ATOM 1385 C CA . ALA A 1 200 ? -16.091 5.597 -2.415 1.00 16.07 178 ALA A CA 1
ATOM 1386 C C . ALA A 1 200 ? -14.890 6.537 -2.611 1.00 19.06 178 ALA A C 1
ATOM 1387 O O . ALA A 1 200 ? -14.501 6.796 -3.759 1.00 20.77 178 ALA A O 1
ATOM 1389 N N . GLY A 1 201 ? -14.326 7.026 -1.510 1.00 18.47 179 GLY A N 1
ATOM 1390 C CA . GLY A 1 201 ? -13.160 7.956 -1.605 1.00 17.63 179 GLY A CA 1
ATOM 1391 C C . GLY A 1 201 ? -11.955 7.223 -2.182 1.00 18.85 179 GLY A C 1
ATOM 1392 O O . GLY A 1 201 ? -11.297 7.728 -3.127 1.00 19.31 179 GLY A O 1
ATOM 1393 N N . LEU A 1 202 ? -11.644 6.021 -1.667 1.00 19.88 180 LEU A N 1
ATOM 1394 C CA . LEU A 1 202 ? -10.517 5.275 -2.211 1.00 18.75 180 LEU A CA 1
ATOM 1395 C C . LEU A 1 202 ? -10.734 4.920 -3.695 1.00 18.71 180 LEU A C 1
ATOM 1396 O O . LEU A 1 202 ? -9.806 5.038 -4.503 1.00 20.90 180 LEU A O 1
ATOM 1401 N N . ALA A 1 203 ? -11.947 4.472 -4.044 1.00 18.15 181 ALA A N 1
ATOM 1402 C CA . ALA A 1 203 ? -12.235 4.088 -5.421 1.00 17.82 181 ALA A CA 1
ATOM 1403 C C . ALA A 1 203 ? -12.133 5.287 -6.383 1.00 19.63 181 ALA A C 1
ATOM 1404 O O . ALA A 1 203 ? -11.943 5.099 -7.583 1.00 20.10 181 ALA A O 1
ATOM 1406 N N . ALA A 1 204 ? -12.306 6.490 -5.841 1.00 19.49 182 ALA A N 1
ATOM 1407 C CA . ALA A 1 204 ? -12.196 7.716 -6.668 1.00 21.29 182 ALA A CA 1
ATOM 1408 C C . ALA A 1 204 ? -10.724 8.075 -6.891 1.00 25.69 182 ALA A C 1
ATOM 1409 O O . ALA A 1 204 ? -10.397 8.919 -7.741 1.00 24.27 182 ALA A O 1
ATOM 1411 N N . GLY A 1 205 ? -9.829 7.452 -6.133 1.00 20.42 183 GLY A N 1
ATOM 1412 C CA . GLY A 1 205 ? -8.398 7.729 -6.252 1.00 21.78 183 GLY A CA 1
ATOM 1413 C C . GLY A 1 205 ? -7.875 8.646 -5.142 1.00 21.54 183 GLY A C 1
ATOM 1414 O O . GLY A 1 205 ? -6.674 8.950 -5.088 1.00 22.12 183 GLY A O 1
ATOM 1415 N N . ALA A 1 206 ? -8.742 9.031 -4.208 1.00 21.41 184 ALA A N 1
ATOM 1416 C CA . ALA A 1 206 ? -8.350 9.929 -3.098 1.00 23.71 184 ALA A CA 1
ATOM 1417 C C . ALA A 1 206 ? -7.627 9.189 -1.966 1.00 21.85 184 ALA A C 1
ATOM 1418 O O . ALA A 1 206 ? -7.599 7.937 -1.939 1.00 23.37 184 ALA A O 1
ATOM 1420 N N . THR A 1 207 ? -7.027 9.948 -1.060 1.00 22.89 185 THR A N 1
ATOM 1421 C CA . THR A 1 207 ? -6.498 9.401 0.177 1.00 21.18 185 THR A CA 1
ATOM 1422 C C . THR A 1 207 ? -7.634 9.400 1.181 1.00 21.83 185 THR A C 1
ATOM 1423 O O . THR A 1 207 ? -8.423 10.352 1.221 1.00 23.17 185 THR A O 1
ATOM 1427 N N . LEU A 1 208 ? -7.748 8.333 1.983 1.00 20.97 186 LEU A N 1
ATOM 1428 C CA . LEU A 1 208 ? -8.799 8.232 2.960 1.00 19.30 186 LEU A CA 1
ATOM 1429 C C . LEU A 1 208 ? -8.254 8.458 4.365 1.00 21.25 186 LEU A C 1
ATOM 1430 O O . LEU A 1 208 ? -7.292 7.788 4.791 1.00 22.33 186 LEU A O 1
ATOM 1435 N N . TRP A 1 209 ? -8.845 9.416 5.064 1.00 19.68 187 TRP A N 1
ATOM 1436 C CA . TRP A 1 209 ? -8.638 9.559 6.491 1.00 20.08 187 TRP A CA 1
ATOM 1437 C C . TRP A 1 209 ? -9.927 9.226 7.178 1.00 22.60 187 TRP A C 1
ATOM 1438 O O . TRP A 1 209 ? -10.952 9.904 7.043 1.00 20.84 187 TRP A O 1
ATOM 1449 N N . GLY A 1 210 ? -9.906 8.160 7.970 1.00 23.09 188 GLY A N 1
ATOM 1450 C CA . GLY A 1 210 ? -11.072 7.875 8.781 1.00 21.08 188 GLY A CA 1
ATOM 1451 C C . GLY A 1 210 ? -11.192 8.887 9.903 1.00 20.28 188 GLY A C 1
ATOM 1452 O O . GLY A 1 210 ? -10.179 9.393 10.396 1.00 23.04 188 GLY A O 1
ATOM 1453 N N . LEU A 1 211 ? -12.417 9.237 10.258 1.00 19.31 189 LEU A N 1
ATOM 1454 C CA . LEU A 1 211 ? -12.687 10.095 11.396 1.00 20.14 189 LEU A CA 1
ATOM 1455 C C . LEU A 1 211 ? -13.815 9.443 12.185 1.00 23.50 189 LEU A C 1
ATOM 1456 O O . LEU A 1 211 ? -14.940 9.286 11.708 1.00 20.36 189 LEU A O 1
ATOM 1461 N N . LEU A 1 212 ? -13.488 9.042 13.419 1.00 19.85 190 LEU A N 1
ATOM 1462 C CA . LEU A 1 212 ? -14.447 8.413 14.279 1.00 21.10 190 LEU A CA 1
ATOM 1463 C C . LEU A 1 212 ? -14.523 9.166 15.606 1.00 22.02 190 LEU A C 1
ATOM 1464 O O . LEU A 1 212 ? -13.843 8.797 16.582 1.00 26.74 190 LEU A O 1
ATOM 1469 N N . VAL A 1 213 ? -15.339 10.205 15.632 1.00 21.43 191 VAL A N 1
ATOM 1470 C CA . VAL A 1 213 ? -15.527 11.009 16.871 1.00 22.86 191 VAL A CA 1
ATOM 1471 C C . VAL A 1 213 ? -16.277 10.136 17.871 1.00 27.15 191 VAL A C 1
ATOM 1472 O O . VAL A 1 213 ? -17.360 9.641 17.590 1.00 25.25 191 VAL A O 1
ATOM 1476 N N . PRO A 1 214 ? -15.691 9.917 19.065 1.00 27.54 192 PRO A N 1
ATOM 1477 C CA . PRO A 1 214 ? -16.394 9.073 20.032 1.00 35.52 192 PRO A CA 1
ATOM 1478 C C . PRO A 1 214 ? -17.603 9.752 20.662 1.00 27.58 192 PRO A C 1
ATOM 1479 O O . PRO A 1 214 ? -17.771 10.975 20.593 1.00 30.96 192 PRO A O 1
ATOM 1483 N N . GLY A 1 215 ? -18.497 8.953 21.233 1.00 32.94 193 GLY A N 1
ATOM 1484 C CA . GLY A 1 215 ? -19.740 9.484 21.775 1.00 37.27 193 GLY A CA 1
ATOM 1485 C C . GLY A 1 215 ? -20.850 9.544 20.755 1.00 44.45 193 GLY A C 1
ATOM 1486 O O . GLY A 1 215 ? -21.954 9.989 21.054 1.00 41.41 193 GLY A O 1
ATOM 1487 N N . HIS A 1 216 ? -20.544 9.110 19.532 1.00 29.52 194 HIS A N 1
ATOM 1488 C CA . HIS A 1 216 ? -21.497 9.164 18.422 1.00 33.67 194 HIS A CA 1
ATOM 1489 C C . HIS A 1 216 ? -21.317 7.855 17.717 1.00 27.02 194 HIS A C 1
ATOM 1490 O O . HIS A 1 216 ? -20.201 7.412 17.540 1.00 25.90 194 HIS A O 1
ATOM 1497 N N . PRO A 1 217 ? -22.415 7.224 17.287 1.00 27.31 195 PRO A N 1
ATOM 1498 C CA . PRO A 1 217 ? -22.172 5.983 16.557 1.00 23.67 195 PRO A CA 1
ATOM 1499 C C . PRO A 1 217 ? -21.701 6.189 15.115 1.00 21.37 195 PRO A C 1
ATOM 1500 O O . PRO A 1 217 ? -22.040 7.220 14.496 1.00 22.52 195 PRO A O 1
ATOM 1504 N N . HIS A 1 218 ? -20.936 5.214 14.629 1.00 21.15 196 HIS A N 1
ATOM 1505 C CA . HIS A 1 218 ? -20.464 5.205 13.233 1.00 18.61 196 HIS A CA 1
ATOM 1506 C C . HIS A 1 218 ? -20.680 3.854 12.649 1.00 22.86 196 HIS A C 1
ATOM 1507 O O . HIS A 1 218 ? -20.723 2.862 13.386 1.00 23.33 196 HIS A O 1
ATOM 1514 N N . PRO A 1 219 ? -20.826 3.774 11.316 1.00 19.69 197 PRO A N 1
ATOM 1515 C CA . PRO A 1 219 ? -21.255 2.468 10.807 1.00 20.68 197 PRO A CA 1
ATOM 1516 C C . PRO A 1 219 ? -20.183 1.393 10.870 1.00 20.88 197 PRO A C 1
ATOM 1517 O O . PRO A 1 219 ? -20.512 0.202 10.782 1.00 21.51 197 PRO A O 1
ATOM 1521 N N . ASP A 1 220 ? -18.916 1.784 10.975 1.00 19.11 198 ASP A N 1
ATOM 1522 C CA . ASP A 1 220 ? -17.842 0.801 11.071 1.00 20.15 198 ASP A CA 1
ATOM 1523 C C . ASP A 1 220 ? -16.800 1.280 12.082 1.00 22.80 198 ASP A C 1
ATOM 1524 O O . ASP A 1 220 ? -16.814 2.439 12.483 1.00 23.74 198 ASP A O 1
ATOM 1529 N N . GLY A 1 221 ? -15.890 0.403 12.479 1.00 24.66 199 GLY A N 1
ATOM 1530 C CA . GLY A 1 221 ? -14.864 0.819 13.434 1.00 21.71 199 GLY A CA 1
ATOM 1531 C C . GLY A 1 221 ? -13.483 1.082 12.868 1.00 22.18 199 GLY A C 1
ATOM 1532 O O . GLY A 1 221 ? -13.213 0.953 11.661 1.00 22.09 199 GLY A O 1
ATOM 1533 N N . ALA A 1 222 ? -12.568 1.442 13.760 1.00 21.79 200 ALA A N 1
ATOM 1534 C CA . ALA A 1 222 ? -11.239 1.801 13.345 1.00 20.90 200 ALA A CA 1
ATOM 1535 C C . ALA A 1 222 ? -10.486 0.671 12.660 1.00 23.66 200 ALA A C 1
ATOM 1536 O O . ALA A 1 222 ? -9.817 0.882 11.648 1.00 22.17 200 ALA A O 1
ATOM 1538 N N . ALA A 1 223 ? -10.574 -0.550 13.204 1.00 24.40 201 ALA A N 1
ATOM 1539 C CA . ALA A 1 223 ? -9.894 -1.661 12.551 1.00 25.14 201 ALA A CA 1
ATOM 1540 C C . ALA A 1 223 ? -10.368 -1.864 11.098 1.00 20.62 201 ALA A C 1
ATOM 1541 O O . ALA A 1 223 ? -9.559 -2.072 10.200 1.00 22.41 201 ALA A O 1
ATOM 1543 N N . ALA A 1 224 ? -11.678 -1.780 10.871 1.00 21.05 202 ALA A N 1
ATOM 1544 C CA . ALA A 1 224 ? -12.232 -1.965 9.519 1.00 20.90 202 ALA A CA 1
ATOM 1545 C C . ALA A 1 224 ? -11.742 -0.865 8.560 1.00 19.49 202 ALA A C 1
ATOM 1546 O O . ALA A 1 224 ? -11.414 -1.133 7.388 1.00 21.08 202 ALA A O 1
ATOM 1548 N N . LEU A 1 225 ? -11.745 0.379 9.042 1.00 22.00 203 LEU A N 1
ATOM 1549 C CA . LEU A 1 225 ? -11.292 1.497 8.186 1.00 19.86 203 LEU A CA 1
ATOM 1550 C C . LEU A 1 225 ? -9.811 1.378 7.868 1.00 21.81 203 LEU A C 1
ATOM 1551 O O . LEU A 1 225 ? -9.388 1.622 6.743 1.00 21.79 203 LEU A O 1
ATOM 1556 N N . SER A 1 226 ? -9.012 0.955 8.849 1.00 22.56 204 SER A N 1
ATOM 1557 C CA A SER A 1 226 ? -7.586 0.760 8.615 0.50 22.95 204 SER A CA 1
ATOM 1558 C CA B SER A 1 226 ? -7.587 0.763 8.625 0.50 23.03 204 SER A CA 1
ATOM 1559 C C . SER A 1 226 ? -7.339 -0.384 7.640 1.00 20.38 204 SER A C 1
ATOM 1560 O O . SER A 1 226 ? -6.581 -0.254 6.683 1.00 23.25 204 SER A O 1
ATOM 1565 N N . ARG A 1 227 ? -8.028 -1.512 7.853 1.00 22.47 205 ARG A N 1
ATOM 1566 C CA . ARG A 1 227 ? -7.889 -2.636 6.930 1.00 22.99 205 ARG A CA 1
ATOM 1567 C C . ARG A 1 227 ? -8.352 -2.272 5.513 1.00 19.75 205 ARG A C 1
ATOM 1568 O O . ARG A 1 227 ? -7.765 -2.688 4.545 1.00 22.06 205 ARG A O 1
ATOM 1576 N N . LEU A 1 228 ? -9.414 -1.465 5.420 1.00 21.37 206 LEU A N 1
ATOM 1577 C CA . LEU A 1 228 ? -9.941 -1.010 4.123 1.00 20.71 206 LEU A CA 1
ATOM 1578 C C . LEU A 1 228 ? -8.844 -0.254 3.349 1.00 21.09 206 LEU A C 1
ATOM 1579 O O . LEU A 1 228 ? -8.779 -0.324 2.116 1.00 21.90 206 LEU A O 1
ATOM 1584 N N . GLY A 1 229 ? -8.029 0.503 4.086 1.00 21.57 207 GLY A N 1
ATOM 1585 C CA . GLY A 1 229 ? -6.941 1.279 3.462 1.00 24.13 207 GLY A CA 1
ATOM 1586 C C . GLY A 1 229 ? -6.880 2.733 3.917 1.00 25.83 207 GLY A C 1
ATOM 1587 O O . GLY A 1 229 ? -6.169 3.526 3.294 1.00 24.83 207 GLY A O 1
ATOM 1588 N N . ALA A 1 230 ? -7.577 3.098 4.991 1.00 24.41 208 ALA A N 1
ATOM 1589 C CA . ALA A 1 230 ? -7.403 4.479 5.527 1.00 22.94 208 ALA A CA 1
ATOM 1590 C C . ALA A 1 230 ? -5.925 4.717 5.883 1.00 26.80 208 ALA A C 1
ATOM 1591 O O . ALA A 1 230 ? -5.295 3.866 6.508 1.00 23.91 208 ALA A O 1
ATOM 1593 N N . ALA A 1 231 ? -5.380 5.853 5.467 1.00 24.81 209 ALA A N 1
ATOM 1594 C CA . ALA A 1 231 ? -3.971 6.181 5.769 1.00 25.56 209 ALA A CA 1
ATOM 1595 C C . ALA A 1 231 ? -3.847 6.567 7.228 1.00 30.64 209 ALA A C 1
ATOM 1596 O O . ALA A 1 231 ? -2.788 6.406 7.840 1.00 30.64 209 ALA A O 1
ATOM 1598 N N . ARG A 1 232 ? -4.934 7.050 7.784 1.00 27.44 210 ARG A N 1
ATOM 1599 C CA . ARG A 1 232 ? -5.052 7.186 9.198 1.00 30.42 210 ARG A CA 1
ATOM 1600 C C . ARG A 1 232 ? -6.461 7.178 9.697 1.00 25.05 210 ARG A C 1
ATOM 1601 O O . ARG A 1 232 ? -7.359 7.367 8.961 1.00 27.24 210 ARG A O 1
ATOM 1609 N N . VAL A 1 233 ? -6.606 6.929 10.974 1.00 24.58 211 VAL A N 1
ATOM 1610 C CA . VAL A 1 233 ? -7.906 6.986 11.612 1.00 26.68 211 VAL A CA 1
ATOM 1611 C C . VAL A 1 233 ? -7.819 7.954 12.776 1.00 28.15 211 VAL A C 1
ATOM 1612 O O . VAL A 1 233 ? -7.153 7.672 13.792 1.00 28.63 211 VAL A O 1
ATOM 1616 N N . LEU A 1 234 ? -8.481 9.099 12.616 1.00 27.11 212 LEU A N 1
ATOM 1617 C CA . LEU A 1 234 ? -8.488 10.174 13.591 1.00 24.47 212 LEU A CA 1
ATOM 1618 C C . LEU A 1 234 ? -9.720 10.097 14.483 1.00 24.69 212 LEU A C 1
ATOM 1619 O O . LEU A 1 234 ? -10.756 9.501 14.111 1.00 26.83 212 LEU A O 1
ATOM 1624 N N . THR A 1 235 ? -9.639 10.675 15.679 1.00 22.95 213 THR A N 1
ATOM 1625 C CA . THR A 1 235 ? -10.757 10.581 16.613 1.00 22.56 213 THR A CA 1
ATOM 1626 C C . THR A 1 235 ? -11.351 11.909 17.087 1.00 24.00 213 THR A C 1
ATOM 1627 O O . THR A 1 235 ? -12.211 11.928 17.951 1.00 24.16 213 THR A O 1
ATOM 1631 N N . SER A 1 236 ? -10.908 13.025 16.496 1.00 23.28 214 SER A N 1
ATOM 1632 C CA . SER A 1 236 ? -11.503 14.310 16.836 1.00 27.72 214 SER A CA 1
ATOM 1633 C C . SER A 1 236 ? -11.230 15.280 15.707 1.00 20.21 214 SER A C 1
ATOM 1634 O O . SER A 1 236 ? -10.314 15.069 14.938 1.00 22.83 214 SER A O 1
ATOM 1637 N N . HIS A 1 237 ? -12.034 16.337 15.638 1.00 24.54 215 HIS A N 1
ATOM 1638 C CA . HIS A 1 237 ? -11.830 17.418 14.690 1.00 22.86 215 HIS A CA 1
ATOM 1639 C C . HIS A 1 237 ? -10.589 18.196 15.050 1.00 22.87 215 HIS A C 1
ATOM 1640 O O . HIS A 1 237 ? -9.883 18.644 14.163 1.00 24.07 215 HIS A O 1
ATOM 1647 N N . ALA A 1 238 ? -10.246 18.246 16.336 1.00 27.76 216 ALA A N 1
ATOM 1648 C CA . ALA A 1 238 ? -8.938 18.833 16.694 1.00 30.96 216 ALA A CA 1
ATOM 1649 C C . ALA A 1 238 ? -7.778 18.057 16.076 1.00 26.10 216 ALA A C 1
ATOM 1650 O O . ALA A 1 238 ? -6.876 18.645 15.482 1.00 26.99 216 ALA A O 1
ATOM 1652 N N . GLU A 1 239 ? -7.810 16.719 16.163 1.00 27.70 217 GLU A N 1
ATOM 1653 C CA A GLU A 1 239 ? -6.793 15.883 15.525 0.50 26.81 217 GLU A CA 1
ATOM 1654 C CA B GLU A 1 239 ? -6.802 15.872 15.525 0.50 26.45 217 GLU A CA 1
ATOM 1655 C C . GLU A 1 239 ? -6.793 16.029 13.997 1.00 24.34 217 GLU A C 1
ATOM 1656 O O . GLU A 1 239 ? -5.748 16.007 13.353 1.00 27.65 217 GLU A O 1
ATOM 1667 N N . LEU A 1 240 ? -7.982 16.173 13.417 1.00 23.96 218 LEU A N 1
ATOM 1668 C CA . LEU A 1 240 ? -8.074 16.359 11.969 1.00 24.67 218 LEU A CA 1
ATOM 1669 C C . LEU A 1 240 ? -7.367 17.663 11.541 1.00 21.58 218 LEU A C 1
ATOM 1670 O O . LEU A 1 240 ? -6.589 17.667 10.591 1.00 24.22 218 LEU A O 1
ATOM 1675 N N . ARG A 1 241 ? -7.639 18.743 12.266 1.00 26.74 219 ARG A N 1
ATOM 1676 C CA . ARG A 1 241 ? -7.025 20.024 11.944 1.00 27.72 219 ARG A CA 1
ATOM 1677 C C . ARG A 1 241 ? -5.504 19.922 12.121 1.00 31.51 219 ARG A C 1
ATOM 1678 O O . ARG A 1 241 ? -4.744 20.437 11.299 1.00 27.42 219 ARG A O 1
ATOM 1686 N N . ALA A 1 242 ? -5.055 19.226 13.164 1.00 28.12 220 ALA A N 1
ATOM 1687 C CA . ALA A 1 242 ? -3.610 19.021 13.336 1.00 31.90 220 ALA A CA 1
ATOM 1688 C C . ALA A 1 242 ? -2.991 18.234 12.170 1.00 34.42 220 ALA A C 1
ATOM 1689 O O . ALA A 1 242 ? -1.909 18.559 11.673 1.00 30.87 220 ALA A O 1
ATOM 1691 N N . ALA A 1 243 ? -3.685 17.196 11.700 1.00 25.33 221 ALA A N 1
ATOM 1692 C CA . ALA A 1 243 ? -3.214 16.439 10.561 1.00 27.40 221 ALA A CA 1
ATOM 1693 C C . ALA A 1 243 ? -3.193 17.251 9.272 1.00 25.92 221 ALA A C 1
ATOM 1694 O O . ALA A 1 243 ? -2.282 17.102 8.436 1.00 27.51 221 ALA A O 1
ATOM 1696 N N . LEU A 1 244 ? -4.219 18.086 9.098 1.00 23.53 222 LEU A N 1
ATOM 1697 C CA . LEU A 1 244 ? -4.328 18.913 7.907 1.00 28.98 222 LEU A CA 1
ATOM 1698 C C . LEU A 1 244 ? -3.185 19.931 7.918 1.00 25.81 222 LEU A C 1
ATOM 1699 O O . LEU A 1 244 ? -2.661 20.263 6.865 1.00 27.64 222 LEU A O 1
ATOM 1704 N N . ALA A 1 245 ? -2.806 20.389 9.105 1.00 28.03 223 ALA A N 1
ATOM 1705 C CA . ALA A 1 245 ? -1.656 21.301 9.225 1.00 30.31 223 ALA A CA 1
ATOM 1706 C C . ALA A 1 245 ? -0.353 20.585 8.852 1.00 34.06 223 ALA A C 1
ATOM 1707 O O . ALA A 1 245 ? 0.502 21.143 8.151 1.00 34.16 223 ALA A O 1
ATOM 1709 N N . GLU A 1 246 ? -0.190 19.353 9.325 1.00 32.21 224 GLU A N 1
ATOM 1710 C CA . GLU A 1 246 ? 0.981 18.574 8.945 1.00 32.35 224 GLU A CA 1
ATOM 1711 C C . GLU A 1 246 ? 1.055 18.393 7.436 1.00 36.72 224 GLU A C 1
ATOM 1712 O O . GLU A 1 246 ? 2.152 18.356 6.872 1.00 33.40 224 GLU A O 1
ATOM 1718 N N . ALA A 1 247 ? -0.106 18.272 6.776 1.00 28.82 225 ALA A N 1
ATOM 1719 C CA . ALA A 1 247 ? -0.136 18.145 5.328 1.00 31.41 225 ALA A CA 1
ATOM 1720 C C . ALA A 1 247 ? 0.013 19.474 4.581 1.00 32.96 225 ALA A C 1
ATOM 1721 O O . ALA A 1 247 ? -0.066 19.508 3.349 1.00 34.47 225 ALA A O 1
ATOM 1723 N N . GLY A 1 248 ? 0.224 20.561 5.325 1.00 30.19 226 GLY A N 1
ATOM 1724 C CA . GLY A 1 248 ? 0.482 21.863 4.707 1.00 31.36 226 GLY A CA 1
ATOM 1725 C C . GLY A 1 248 ? -0.744 22.681 4.318 1.00 30.15 226 GLY A C 1
ATOM 1726 O O . GLY A 1 248 ? -0.633 23.655 3.551 1.00 30.27 226 GLY A O 1
ATOM 1727 N N . LEU A 1 249 ? -1.914 22.290 4.815 1.00 28.18 227 LEU A N 1
ATOM 1728 C CA . LEU A 1 249 ? -3.168 22.937 4.396 1.00 25.91 227 LEU A CA 1
ATOM 1729 C C . LEU A 1 249 ? -3.631 23.963 5.417 1.00 26.04 227 LEU A C 1
ATOM 1730 O O . LEU A 1 249 ? -4.338 24.887 5.066 1.00 29.39 227 LEU A O 1
ATOM 1735 N N . LEU A 1 250 ? -3.252 23.765 6.678 1.00 27.74 228 LEU A N 1
ATOM 1736 C CA . LEU A 1 250 ? -3.576 24.683 7.766 1.00 28.59 228 LEU A CA 1
ATOM 1737 C C . LEU A 1 250 ? -2.304 25.033 8.534 1.00 24.56 228 LEU A C 1
ATOM 1738 O O . LEU A 1 250 ? -1.274 24.414 8.354 1.00 31.30 228 LEU A O 1
ATOM 1743 N N . THR A 1 251 ? -2.389 26.045 9.382 1.00 34.15 229 THR A N 1
ATOM 1744 C CA . THR A 1 251 ? -1.245 26.399 10.226 1.00 36.04 229 THR A CA 1
ATOM 1745 C C . THR A 1 251 ? -1.267 25.589 11.502 1.00 34.19 229 THR A C 1
ATOM 1746 O O . THR A 1 251 ? -2.300 25.528 12.165 1.00 35.31 229 THR A O 1
ATOM 1750 N N . PRO A 1 252 ? -0.135 24.953 11.836 1.00 36.42 230 PRO A N 1
ATOM 1751 C CA . PRO A 1 252 ? -0.086 24.210 13.088 1.00 58.28 230 PRO A CA 1
ATOM 1752 C C . PRO A 1 252 ? -0.447 25.152 14.230 1.00 70.54 230 PRO A C 1
ATOM 1753 O O . PRO A 1 252 ? -0.010 26.304 14.229 1.00 58.52 230 PRO A O 1
ATOM 1757 N N . ALA A 1 253 ? -1.260 24.674 15.170 1.00 78.98 231 ALA A N 1
ATOM 1758 C CA . ALA A 1 253 ? -1.741 25.501 16.277 1.00 96.35 231 ALA A CA 1
ATOM 1759 C C . ALA A 1 253 ? -1.089 25.091 17.593 1.00 86.83 231 ALA A C 1
ATOM 1760 O O . ALA A 1 253 ? 0.080 24.706 17.618 1.00 80.34 231 ALA A O 1
#

Organism: Deinococcus radiodurans (strain ATCC 13939 / DSM 20539 / JCM 16871 / CCUG 27074 / LMG 4051 / NBRC 15346 / NCIMB 9279 / VKM B-1422 / R1) (NCBI:txid243230)

Nearest PDB structures (foldseek):
  4eek-assembly1_A  TM=1.004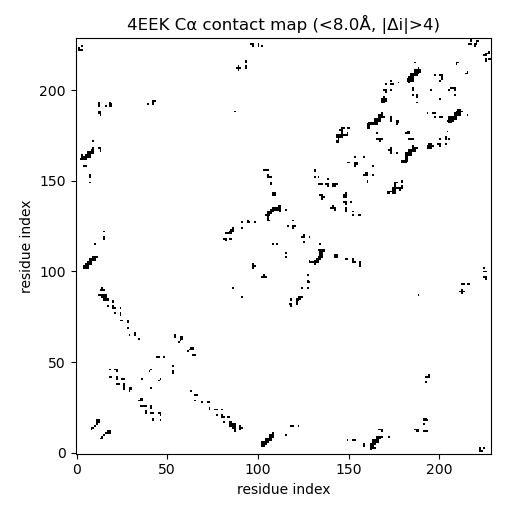E+00  e=1.124E-46  Deinococcus radiodurans
  2fdr-assembly1_A  TM=8.688E-01  e=2.311E-18  Agrobacterium fabrum str. C58
  6w04-assembly1_A  TM=7.422E-01  e=8.229E-12  Entamoeba histolytica
  7ocq-assembly1_A  TM=8.207E-01  e=3.038E-10  Acinetobacter baumannii ATCC 19606 = CIP 70.34 = JCM 6841
  7ocs-assembly2_B  TM=7.320E-01  e=4.876E-10  Acinetobacter baumannii ATCC 19606 = CIP 70.34 = JCM 6841

Radius of gyration: 18.16 Å; Cα contacts (8 Å, |Δi|>4): 436; chains: 1; bounding box: 55×45×37 Å

CATH classification: 3.40.50.1000 (+1 more: 1.10.150.240)

InterPro domains:
  IPR006439 HAD hydrolase, subfamily IA [PR00413] (6-17)
  IPR006439 HAD hydrolase, subfamily IA [PR00413] (100-113)
  IPR006439 HAD hydrolase, subfamily IA [PR00413] (151-171)
  IPR006439 HAD hydrolase, subfamily IA [TIGR01509] (90-186)
  IPR023198 Phosphoglycolate phosphatase-like, domain 2 [G3DSA:1.10.150.240] (21-86)
  IPR023214 HAD superfamily [G3DSA:3.40.50.1000] (8-211)
  IPR036412 HAD-like superfamily [SSF56784] (5-223)
  IPR051600 Beta-phosphoglucomutase-like [PTHR46193] (7-194)

B-factor: mean 31.65, std 14.28, range [15.55, 125.14]

Foldseek 3Di:
DQQAQAEEEEPDQTWKFQLQLLLVLVQVLVVVQPDHDDSVVCSAQPPPDDPVSVQVCCCVVPVDHGDPCSVVSSVVVSVVSLLVMATDPLNLVLLVQLVVLVGHYAYEYQDDPVSSQSNCVSRVNNVSRDDRYYHCVVVVSPGWPALRRLLVSCVVSVHQLLRYEYEEADLRPQNSSVNSNHAYEYERAPPGDGNDDDVVSVVSPHPYYHHDSVVVQCVCCVSVSGPHD

Secondary structure (DSSP, 8-state):
----SEEEEESBTTTEE-HHHHHHHHHHHHHHTT----HHHHHHHTTT--HHHHHHHHHHHH-----TTHHHHHHHHHHHHHTT-EEPTTHHHHHHHHHHHT--EEEE-SS-HHHHHHHHHHTT-HHHH-S-EE-GGGGTT--TTSSHHHHHHHHHTT--GGGEEEEESSHHHHHHHHHHT-EEEEE--TTS--SS-HHHHHHHT-SEEE-SHHHHHHHHHHTTSS---